Protein AF-A0A849I8M8-F1 (afdb_monomer)

Sequence (209 aa):
MMHALSAAGDTALLAPVSLALLIYLAALRRWEEARAFAVSLALGLAATLAAKLLFKACGGTISAFDISSPSGHASFSAVVYGSLAAMVAARRPAWLALTLACAAALLVAGIGVSRAALDVHSWPEVVLGWLIGAAAVTVFVALRRRSDRPALSPVPMAIGLAAAIFIVDGRHISAEHQIGRIARKLSASLDICTASHVSAALPRGDARR

Foldseek 3Di:
DLVVLLVLLDPLLLVLLLVLVLVVCVVVVVVLLSVLLVVLQCQLQVVQVVQQCCLVVVVDCVVVQRARGADPSLQSLLQRQLSLLCQQCAPPPPVSSVVSNVVSVVSSVSNLVSCCVVVVGGNVSSVVSNVSNVVSSVSSCVSCVVPPDDHDDCVVSVVSSVVSVVVCVVDPPPPVVVVVVVVVVVVVVPPDDDDDPPPPDDDDDPPDD

InterPro domains:
  IPR000326 Phosphatidic acid phosphatase type 2/haloperoxidase [PF01569] (67-146)
  IPR000326 Phosphatidic acid phosphatase type 2/haloperoxidase [SM00014] (8-141)
  IPR036938 Phosphatidic acid phosphatase type 2/haloperoxidase superfamily [SSF48317] (2-146)

Structure (mmCIF, N/CA/C/O backbone):
data_AF-A0A849I8M8-F1
#
_entry.id   AF-A0A849I8M8-F1
#
loop_
_atom_site.group_PDB
_atom_site.id
_atom_site.type_symbol
_atom_site.label_atom_id
_atom_site.label_alt_id
_atom_site.label_comp_id
_atom_site.label_asym_id
_atom_site.label_entity_id
_atom_site.label_seq_id
_atom_site.pdbx_PDB_ins_code
_atom_site.Cartn_x
_atom_site.Cartn_y
_atom_site.Cartn_z
_atom_site.occupancy
_atom_site.B_iso_or_equiv
_atom_site.auth_seq_id
_atom_site.auth_comp_id
_atom_site.auth_asym_id
_atom_site.auth_atom_id
_atom_site.pdbx_PDB_model_num
ATOM 1 N N . MET A 1 1 ? 4.448 19.711 -6.808 1.00 58.28 1 MET A N 1
ATOM 2 C CA . MET A 1 1 ? 3.350 18.713 -6.777 1.00 58.28 1 MET A CA 1
ATOM 3 C C . MET A 1 1 ? 3.843 17.301 -7.105 1.00 58.28 1 MET A C 1
ATOM 5 O O . MET A 1 1 ? 3.737 16.435 -6.251 1.00 58.28 1 MET A O 1
ATOM 9 N N . MET A 1 2 ? 4.442 17.068 -8.281 1.00 62.34 2 MET A N 1
ATOM 10 C CA . MET A 1 2 ? 4.904 15.732 -8.716 1.00 62.34 2 MET A CA 1
ATOM 11 C C . MET A 1 2 ? 5.952 15.087 -7.791 1.00 62.34 2 MET A C 1
ATOM 13 O O . MET A 1 2 ? 5.840 13.907 -7.479 1.00 62.34 2 MET A O 1
ATOM 17 N N . HIS A 1 3 ? 6.909 15.864 -7.267 1.00 64.12 3 HIS A N 1
ATOM 18 C CA . HIS A 1 3 ? 7.901 15.357 -6.307 1.00 64.12 3 HIS A CA 1
ATOM 19 C C . HIS A 1 3 ? 7.282 14.869 -4.990 1.00 64.12 3 HIS A C 1
ATOM 21 O O . HIS A 1 3 ? 7.716 13.855 -4.460 1.00 64.12 3 HIS A O 1
ATOM 27 N N . ALA A 1 4 ? 6.235 15.536 -4.494 1.00 64.69 4 ALA A 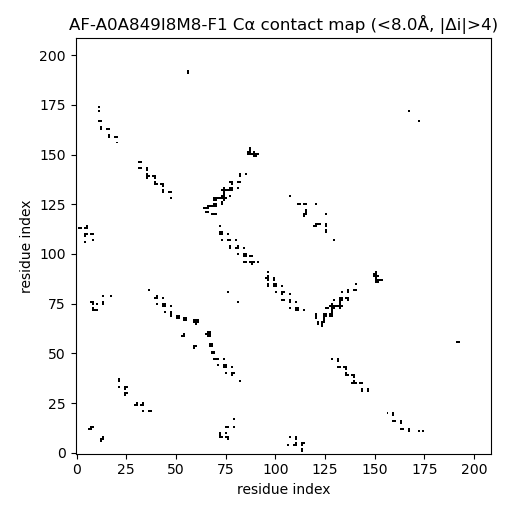N 1
ATOM 28 C CA . ALA A 1 4 ? 5.556 15.134 -3.261 1.00 64.69 4 ALA A CA 1
ATOM 29 C C . ALA A 1 4 ? 4.776 13.820 -3.441 1.00 64.69 4 ALA A C 1
ATOM 31 O O . ALA A 1 4 ? 4.804 12.959 -2.566 1.00 64.69 4 ALA A O 1
ATOM 32 N N . LEU A 1 5 ? 4.128 13.634 -4.598 1.00 65.25 5 LEU A N 1
ATOM 33 C CA . LEU A 1 5 ? 3.460 12.374 -4.937 1.00 65.25 5 LEU A CA 1
ATOM 34 C C . LEU A 1 5 ? 4.471 11.237 -5.117 1.00 65.25 5 LEU A C 1
ATOM 36 O O . LEU A 1 5 ? 4.268 10.154 -4.580 1.00 65.25 5 LEU A O 1
ATOM 40 N N . SER A 1 6 ? 5.594 11.482 -5.795 1.00 68.31 6 SER A N 1
ATOM 41 C CA . SER A 1 6 ? 6.637 10.460 -5.924 1.00 68.31 6 SER A CA 1
ATOM 42 C C . SER A 1 6 ? 7.254 10.105 -4.567 1.00 68.31 6 SER A C 1
ATOM 44 O O . SER A 1 6 ? 7.500 8.927 -4.322 1.00 68.31 6 SER A O 1
ATOM 46 N N . ALA A 1 7 ? 7.448 11.083 -3.673 1.00 68.81 7 ALA A N 1
ATOM 47 C CA . ALA A 1 7 ? 7.933 10.856 -2.310 1.00 68.81 7 ALA A CA 1
ATOM 48 C C . ALA A 1 7 ? 6.943 10.034 -1.467 1.00 68.81 7 ALA A C 1
ATOM 50 O O . ALA A 1 7 ? 7.354 9.146 -0.724 1.00 68.81 7 ALA A O 1
ATOM 51 N N . ALA A 1 8 ? 5.633 10.257 -1.629 1.00 67.44 8 ALA A N 1
ATOM 52 C CA . ALA A 1 8 ? 4.600 9.442 -0.983 1.00 67.44 8 ALA A CA 1
ATOM 53 C C . ALA A 1 8 ? 4.636 7.970 -1.441 1.00 67.44 8 ALA A C 1
ATOM 55 O O . ALA A 1 8 ? 4.302 7.064 -0.681 1.00 67.44 8 ALA A O 1
ATOM 56 N N . GLY A 1 9 ? 5.061 7.720 -2.679 1.00 67.88 9 GLY A N 1
ATOM 57 C CA . GLY A 1 9 ? 5.278 6.375 -3.206 1.00 67.88 9 GLY A CA 1
ATOM 58 C C . GLY A 1 9 ? 6.649 5.776 -2.906 1.00 67.88 9 GLY A C 1
ATOM 59 O O . GLY A 1 9 ? 6.871 4.619 -3.267 1.00 67.88 9 GLY A O 1
ATOM 60 N N . ASP A 1 10 ? 7.574 6.542 -2.321 1.00 78.12 10 ASP A N 1
ATOM 61 C CA . ASP A 1 10 ? 8.964 6.131 -2.148 1.00 78.12 10 ASP A CA 1
ATOM 62 C C . ASP A 1 10 ? 9.061 4.970 -1.158 1.00 78.12 10 ASP A C 1
ATOM 64 O O . ASP A 1 10 ? 8.496 4.983 -0.062 1.00 78.12 10 ASP A O 1
ATOM 68 N N . THR A 1 11 ? 9.830 3.956 -1.537 1.00 73.00 11 THR A N 1
ATOM 69 C CA . THR A 1 11 ? 10.122 2.812 -0.672 1.00 73.00 11 THR A CA 1
ATOM 70 C C . THR A 1 11 ? 10.831 3.257 0.612 1.00 73.00 11 THR A C 1
ATOM 72 O O . THR A 1 11 ? 10.578 2.674 1.667 1.00 73.00 11 THR A O 1
ATOM 75 N N . ALA A 1 12 ? 11.655 4.311 0.556 1.00 70.44 12 ALA A N 1
ATOM 76 C CA . ALA A 1 12 ? 12.330 4.900 1.711 1.00 70.44 12 ALA A CA 1
ATOM 77 C C . ALA A 1 12 ? 11.352 5.468 2.753 1.00 70.44 12 ALA A C 1
ATOM 79 O O . ALA A 1 12 ? 11.666 5.453 3.940 1.00 70.44 12 ALA A O 1
ATOM 80 N N . LEU A 1 13 ? 10.160 5.905 2.332 1.00 74.38 13 LEU A N 1
ATOM 81 C CA . LEU A 1 13 ? 9.093 6.355 3.225 1.00 74.38 13 LEU A CA 1
ATOM 82 C C . LEU A 1 13 ? 8.140 5.209 3.594 1.00 74.38 13 LEU A C 1
ATOM 84 O O . LEU A 1 13 ? 7.809 5.012 4.763 1.00 74.38 13 LEU A O 1
ATOM 88 N N . LEU A 1 14 ? 7.710 4.413 2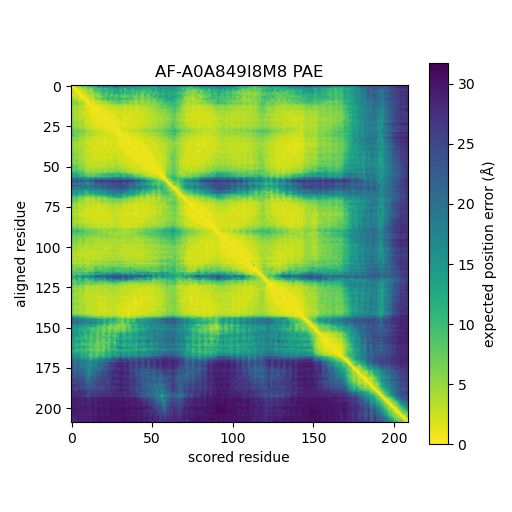.615 1.00 79.88 14 LEU A N 1
ATOM 89 C CA . LEU A 1 14 ? 6.721 3.355 2.824 1.00 79.88 14 LEU A CA 1
ATOM 90 C C . LEU A 1 14 ? 7.244 2.203 3.692 1.00 79.88 14 LEU A C 1
ATOM 92 O O . LEU A 1 14 ? 6.465 1.614 4.443 1.00 79.88 14 LEU A O 1
ATOM 96 N N . ALA A 1 15 ? 8.542 1.885 3.644 1.00 79.88 15 ALA A N 1
ATOM 97 C CA . ALA A 1 15 ? 9.146 0.852 4.488 1.00 79.88 15 ALA A CA 1
ATOM 98 C C . ALA A 1 15 ? 9.093 1.191 5.990 1.00 79.88 15 ALA A C 1
ATOM 100 O O . ALA A 1 15 ? 8.523 0.392 6.744 1.00 79.88 15 ALA A O 1
ATOM 101 N N . PRO A 1 16 ? 9.601 2.349 6.462 1.00 75.62 16 PRO A N 1
ATOM 102 C CA . PRO A 1 16 ? 9.484 2.716 7.869 1.00 75.62 16 PRO A CA 1
ATOM 103 C C . PRO A 1 16 ? 8.029 2.932 8.294 1.00 75.62 16 PRO A C 1
ATOM 105 O O . PRO A 1 16 ? 7.675 2.531 9.400 1.00 75.62 16 PRO A O 1
ATOM 108 N N . VAL A 1 17 ? 7.159 3.464 7.426 1.00 80.88 17 VAL A N 1
ATOM 109 C CA . VAL A 1 17 ? 5.714 3.569 7.712 1.00 80.88 17 VAL A CA 1
ATOM 110 C C . VAL A 1 17 ? 5.091 2.188 7.932 1.00 80.88 17 VAL A C 1
ATOM 112 O O . VAL A 1 17 ? 4.353 1.988 8.897 1.00 80.88 17 VAL A O 1
ATOM 115 N N . SER A 1 18 ? 5.415 1.211 7.083 1.00 86.25 18 SER A N 1
ATOM 116 C CA . SER A 1 18 ? 4.916 -0.163 7.215 1.00 86.25 18 SER A CA 1
ATOM 117 C C . SER A 1 18 ? 5.407 -0.824 8.503 1.00 86.25 18 SER A C 1
ATOM 119 O O . SER A 1 18 ? 4.631 -1.485 9.194 1.00 86.25 18 SER A O 1
ATOM 121 N N . LEU A 1 19 ? 6.678 -0.618 8.861 1.00 86.06 19 LEU A N 1
ATOM 122 C CA . LEU A 1 19 ? 7.247 -1.127 10.107 1.00 86.06 19 LEU A CA 1
ATOM 123 C C . LEU A 1 19 ? 6.600 -0.472 11.334 1.00 86.06 19 LEU A C 1
ATOM 125 O O . LEU A 1 19 ? 6.207 -1.170 12.266 1.00 86.06 19 LEU A O 1
ATOM 129 N N . ALA A 1 20 ? 6.440 0.851 11.320 1.00 83.25 20 ALA A N 1
ATOM 130 C CA . ALA A 1 20 ? 5.774 1.589 12.386 1.00 83.25 20 ALA A CA 1
ATOM 131 C C . ALA A 1 20 ? 4.327 1.114 12.571 1.00 83.25 20 ALA A C 1
ATOM 133 O O . ALA A 1 20 ? 3.891 0.909 13.702 1.00 83.25 20 ALA A O 1
ATOM 134 N N . LEU A 1 21 ? 3.604 0.859 11.476 1.00 85.75 21 LEU A N 1
ATOM 135 C CA . LEU A 1 21 ? 2.256 0.299 11.527 1.00 85.75 21 LEU A CA 1
ATOM 136 C C . LEU A 1 21 ? 2.239 -1.102 12.153 1.00 85.75 21 LEU A C 1
ATOM 138 O O . LEU A 1 21 ? 1.386 -1.378 12.994 1.00 85.75 21 LEU A O 1
ATOM 142 N N . LEU A 1 22 ? 3.180 -1.980 11.794 1.00 89.31 22 LEU A N 1
ATOM 143 C CA . LEU A 1 22 ? 3.300 -3.310 12.403 1.00 89.31 22 LEU A CA 1
ATOM 144 C C . LEU A 1 22 ? 3.570 -3.228 13.909 1.00 89.31 22 LEU A C 1
ATOM 146 O O . LEU A 1 22 ? 2.904 -3.916 14.685 1.00 89.31 22 LEU A O 1
ATOM 150 N N . ILE A 1 23 ? 4.498 -2.363 14.326 1.00 86.56 23 ILE A N 1
ATOM 151 C CA . ILE A 1 23 ? 4.808 -2.119 15.742 1.00 86.56 23 ILE A CA 1
ATOM 152 C C . ILE A 1 23 ? 3.573 -1.576 16.464 1.00 86.56 23 ILE A C 1
ATOM 154 O O . ILE A 1 23 ? 3.232 -2.053 17.544 1.00 86.56 23 ILE A O 1
ATOM 158 N N . TYR A 1 24 ? 2.862 -0.629 15.856 1.00 85.06 24 TYR A N 1
ATOM 159 C CA . TYR A 1 24 ? 1.648 -0.047 16.416 1.00 85.06 24 TYR A CA 1
ATOM 160 C C . TYR A 1 24 ? 0.537 -1.093 16.600 1.00 85.06 24 TYR A C 1
ATOM 162 O O . TYR A 1 24 ? -0.058 -1.194 17.674 1.00 85.06 24 TYR A O 1
ATOM 170 N N . LEU A 1 25 ? 0.294 -1.935 15.594 1.00 88.00 25 LEU A N 1
ATOM 171 C CA . LEU A 1 25 ? -0.668 -3.038 15.681 1.00 88.00 25 LEU A CA 1
ATOM 172 C C . LEU A 1 25 ? -0.273 -4.059 16.756 1.00 88.00 25 LEU A C 1
ATOM 174 O O . LEU A 1 25 ? -1.138 -4.535 17.495 1.00 88.00 25 LEU A O 1
ATOM 178 N N . ALA A 1 26 ? 1.019 -4.377 16.868 1.00 88.00 26 ALA A N 1
ATOM 179 C CA . ALA A 1 26 ? 1.549 -5.260 17.902 1.00 88.00 26 ALA A CA 1
ATOM 180 C C . ALA A 1 26 ? 1.386 -4.658 19.309 1.00 88.00 26 ALA A C 1
ATOM 182 O O . ALA A 1 26 ? 0.934 -5.356 20.218 1.00 88.00 26 ALA A O 1
ATOM 183 N N . ALA A 1 27 ? 1.652 -3.358 19.478 1.00 87.25 27 ALA A N 1
ATOM 184 C CA . ALA A 1 27 ? 1.463 -2.629 20.734 1.00 87.25 27 ALA A CA 1
ATOM 185 C C . ALA A 1 27 ? -0.012 -2.608 21.171 1.00 87.25 27 ALA A C 1
ATOM 187 O O . ALA A 1 27 ? -0.320 -2.807 22.344 1.00 87.25 27 ALA A O 1
ATOM 188 N N . LEU A 1 28 ? -0.942 -2.483 20.219 1.00 86.56 28 LEU A N 1
ATOM 189 C CA . LEU A 1 28 ? -2.383 -2.638 20.458 1.00 86.56 28 LEU A CA 1
ATOM 190 C C . LEU A 1 28 ? -2.841 -4.102 20.607 1.00 86.56 28 LEU A C 1
ATOM 192 O O . LEU A 1 28 ? -4.042 -4.378 20.708 1.00 86.56 28 LEU A O 1
ATOM 196 N N . ARG A 1 29 ? -1.912 -5.066 20.572 1.00 89.31 29 ARG A N 1
ATOM 197 C CA . ARG A 1 29 ? -2.173 -6.515 20.607 1.00 89.31 29 ARG A CA 1
ATOM 198 C C . ARG A 1 29 ? -3.172 -6.964 19.530 1.00 89.31 29 ARG A C 1
ATOM 200 O O . ARG A 1 29 ? -3.935 -7.914 19.734 1.00 89.31 29 ARG A O 1
ATOM 207 N N . ARG A 1 30 ? -3.208 -6.281 18.378 1.00 89.38 30 ARG A N 1
ATOM 208 C CA . ARG A 1 30 ? -4.027 -6.602 17.191 1.00 89.38 30 ARG A CA 1
ATOM 209 C C . ARG A 1 30 ? -3.275 -7.572 16.275 1.00 89.38 30 ARG A C 1
ATOM 211 O O . ARG A 1 30 ? -3.040 -7.293 15.104 1.00 89.38 30 ARG A O 1
ATOM 218 N N . TRP A 1 31 ? -2.877 -8.721 16.822 1.00 89.19 31 TRP A N 1
ATOM 219 C CA . TRP A 1 31 ? -1.997 -9.680 16.142 1.00 89.19 31 TRP A CA 1
ATOM 220 C C . TRP A 1 31 ? -2.555 -10.222 14.828 1.00 89.19 31 TRP A C 1
ATOM 222 O O . TRP A 1 31 ? -1.788 -10.463 13.904 1.00 89.19 31 TRP A O 1
ATOM 232 N N . GLU A 1 32 ? -3.871 -10.395 14.720 1.00 89.94 32 GLU A N 1
ATOM 233 C CA . GLU A 1 32 ? -4.503 -10.857 13.479 1.00 89.94 32 GLU A CA 1
ATOM 234 C C . GLU A 1 32 ? -4.341 -9.842 12.346 1.00 89.94 32 GLU A C 1
ATOM 236 O O . GLU A 1 32 ? -3.971 -10.211 11.237 1.00 89.94 32 GLU A O 1
ATOM 241 N N . GLU A 1 33 ? -4.523 -8.555 12.636 1.00 90.00 33 GLU A N 1
ATOM 242 C CA . GLU A 1 33 ? -4.304 -7.481 11.667 1.00 90.00 33 GLU A CA 1
ATOM 243 C C . GLU A 1 33 ? -2.835 -7.266 11.349 1.00 90.00 33 GLU A C 1
ATOM 245 O O . GLU A 1 33 ? -2.503 -7.063 10.184 1.00 90.00 33 GLU A O 1
ATOM 250 N N . ALA A 1 34 ? -1.959 -7.360 12.352 1.00 91.69 34 ALA A N 1
ATOM 251 C CA . ALA A 1 34 ? -0.518 -7.312 12.137 1.00 91.69 34 ALA A CA 1
ATOM 252 C C . ALA A 1 34 ? -0.068 -8.448 11.206 1.00 91.69 34 ALA A C 1
ATOM 254 O O . ALA A 1 34 ? 0.661 -8.205 10.249 1.00 91.69 34 ALA A O 1
ATOM 255 N N . ARG A 1 35 ? -0.547 -9.679 11.438 1.00 93.25 35 ARG A N 1
ATOM 256 C CA . ARG A 1 35 ? -0.249 -10.847 10.595 1.00 93.25 35 ARG A CA 1
ATOM 257 C C . ARG A 1 35 ? -0.846 -10.705 9.202 1.00 93.25 35 ARG A C 1
ATOM 259 O O . ARG A 1 35 ? -0.134 -10.929 8.232 1.00 93.25 35 ARG A O 1
ATOM 266 N N . ALA A 1 36 ? -2.115 -10.311 9.088 1.00 93.44 36 ALA A N 1
ATOM 267 C CA . ALA A 1 36 ? -2.762 -10.095 7.796 1.00 93.44 36 ALA A CA 1
ATOM 268 C C . ALA A 1 36 ? -2.009 -9.043 6.973 1.00 93.44 36 ALA A C 1
ATOM 270 O O . ALA A 1 36 ? -1.727 -9.271 5.797 1.00 93.44 36 ALA A O 1
ATOM 271 N N . PHE A 1 37 ? -1.635 -7.923 7.600 1.00 93.94 37 PHE A N 1
ATOM 272 C CA . PHE A 1 37 ? -0.863 -6.869 6.953 1.00 93.94 37 PHE A CA 1
ATOM 273 C C . PHE A 1 37 ? 0.531 -7.367 6.556 1.00 93.94 37 PHE A C 1
ATOM 275 O O . PHE A 1 37 ? 0.894 -7.254 5.389 1.00 93.94 37 PHE A O 1
ATOM 282 N N . ALA A 1 38 ? 1.270 -8.009 7.466 1.00 94.12 38 ALA A N 1
ATOM 283 C CA . ALA A 1 38 ? 2.596 -8.560 7.183 1.00 94.12 38 ALA A CA 1
ATOM 284 C C . ALA A 1 38 ? 2.582 -9.570 6.024 1.00 94.12 38 ALA A C 1
ATOM 286 O O . ALA A 1 38 ? 3.416 -9.480 5.129 1.00 94.12 38 ALA A O 1
ATOM 287 N N . VAL A 1 39 ? 1.617 -10.496 6.007 1.00 95.12 39 VAL A N 1
ATOM 288 C CA . VAL A 1 39 ? 1.466 -11.489 4.933 1.00 95.12 39 VAL A CA 1
ATOM 289 C C . VAL A 1 39 ? 1.127 -10.806 3.612 1.00 95.12 39 VAL A C 1
ATOM 291 O O . VAL A 1 39 ? 1.770 -11.091 2.606 1.00 95.12 39 VAL A O 1
ATOM 294 N N . SER A 1 40 ? 0.169 -9.875 3.601 1.00 94.00 40 SER A N 1
ATOM 295 C CA . SER A 1 40 ? -0.184 -9.138 2.381 1.00 94.00 40 SER A CA 1
ATOM 296 C C . SER A 1 40 ? 0.992 -8.339 1.820 1.00 94.00 40 SER A C 1
ATOM 298 O O . SER A 1 40 ? 1.229 -8.348 0.613 1.00 94.00 40 SER A O 1
ATOM 300 N N . LEU A 1 41 ? 1.770 -7.709 2.702 1.00 92.38 41 LEU A N 1
ATOM 301 C CA . LEU A 1 41 ? 2.935 -6.927 2.335 1.00 92.38 41 LEU A CA 1
ATOM 302 C C . LEU A 1 41 ? 4.048 -7.816 1.788 1.00 92.38 41 LEU A C 1
ATOM 304 O O . LEU A 1 41 ? 4.584 -7.533 0.719 1.00 92.38 41 LEU A O 1
ATOM 308 N N . ALA A 1 42 ? 4.351 -8.919 2.473 1.00 93.12 42 ALA A N 1
ATOM 309 C CA . ALA A 1 42 ? 5.340 -9.888 2.024 1.00 93.12 42 ALA A CA 1
ATOM 310 C C . ALA A 1 42 ? 4.969 -10.477 0.656 1.00 93.12 42 ALA A C 1
ATOM 312 O O . ALA A 1 42 ? 5.818 -10.523 -0.228 1.00 93.12 42 ALA A O 1
ATOM 313 N N . LEU A 1 43 ? 3.705 -10.861 0.451 1.00 92.19 43 LEU A N 1
ATOM 314 C CA . LEU A 1 43 ? 3.230 -11.392 -0.828 1.00 92.19 43 LEU A CA 1
ATOM 315 C C . LEU A 1 43 ? 3.289 -10.348 -1.946 1.00 92.19 43 LEU A C 1
ATOM 317 O O . LEU A 1 43 ? 3.756 -10.667 -3.034 1.00 92.19 43 LEU A O 1
ATOM 321 N N . GLY A 1 44 ? 2.876 -9.104 -1.689 1.00 90.31 44 GLY A N 1
ATOM 322 C CA . GLY A 1 44 ? 2.959 -8.023 -2.675 1.00 90.31 44 GLY A CA 1
ATOM 323 C C . GLY A 1 44 ? 4.403 -7.709 -3.081 1.00 90.31 44 GLY A C 1
ATOM 324 O O . GLY A 1 44 ? 4.707 -7.602 -4.272 1.00 90.31 44 GLY A O 1
ATOM 325 N N . LEU A 1 45 ? 5.315 -7.624 -2.108 1.00 88.06 45 LEU A N 1
ATOM 326 C CA . LEU A 1 45 ? 6.741 -7.396 -2.358 1.00 88.06 45 LEU A CA 1
ATOM 327 C C . LEU A 1 45 ? 7.390 -8.582 -3.079 1.00 88.06 45 LEU A C 1
ATOM 329 O O . LEU A 1 45 ? 8.128 -8.376 -4.041 1.00 88.06 45 LEU A O 1
ATOM 333 N N . ALA A 1 46 ? 7.091 -9.814 -2.660 1.00 88.25 46 ALA A N 1
ATOM 334 C CA . ALA A 1 46 ? 7.607 -11.026 -3.286 1.00 88.25 46 ALA A CA 1
ATOM 335 C C . ALA A 1 46 ? 7.095 -11.183 -4.721 1.00 88.25 46 ALA A C 1
ATOM 337 O O . ALA A 1 46 ? 7.893 -11.456 -5.609 1.00 88.25 46 ALA A O 1
ATOM 338 N N . ALA A 1 47 ? 5.804 -10.950 -4.974 1.00 87.50 47 ALA A N 1
ATOM 339 C CA . ALA A 1 47 ? 5.228 -10.989 -6.317 1.00 87.50 47 ALA A CA 1
ATOM 340 C C . ALA A 1 47 ? 5.845 -9.920 -7.226 1.00 87.50 47 ALA A C 1
ATOM 342 O O . ALA A 1 47 ? 6.210 -10.210 -8.363 1.00 87.50 47 ALA A O 1
ATOM 343 N N . THR A 1 48 ? 6.036 -8.704 -6.705 1.00 86.19 48 THR A N 1
ATOM 344 C CA . THR A 1 48 ? 6.726 -7.632 -7.433 1.00 86.19 48 THR A CA 1
ATOM 345 C C . THR A 1 48 ? 8.154 -8.044 -7.768 1.00 86.19 48 THR A C 1
ATOM 347 O O . THR A 1 48 ? 8.562 -7.940 -8.920 1.00 86.19 48 THR A O 1
ATOM 350 N N . LEU A 1 49 ? 8.914 -8.548 -6.794 1.00 83.44 49 LEU A N 1
ATOM 351 C CA . LEU A 1 49 ? 10.292 -8.989 -7.002 1.00 83.44 49 LEU A CA 1
ATOM 352 C C . LEU A 1 49 ? 10.374 -10.154 -7.995 1.00 83.44 49 LEU A C 1
ATOM 354 O O . LEU A 1 49 ? 11.192 -10.106 -8.907 1.00 83.44 49 LEU A O 1
ATOM 358 N N . ALA A 1 50 ? 9.520 -11.164 -7.847 1.00 82.50 50 ALA A N 1
ATOM 359 C CA . ALA A 1 50 ? 9.458 -12.317 -8.737 1.00 82.50 50 ALA A CA 1
ATOM 360 C C . ALA A 1 50 ? 9.157 -11.887 -10.174 1.00 82.50 50 ALA A C 1
ATOM 362 O O . ALA A 1 50 ? 9.856 -12.310 -11.090 1.00 82.50 50 ALA A O 1
ATOM 363 N N . ALA A 1 51 ? 8.195 -10.981 -10.367 1.00 80.94 51 ALA A N 1
ATOM 364 C CA . ALA A 1 51 ? 7.926 -10.404 -11.673 1.00 80.94 51 ALA A CA 1
ATOM 365 C C . ALA A 1 51 ? 9.166 -9.668 -12.207 1.00 80.94 51 ALA A C 1
ATOM 367 O O . ALA A 1 51 ? 9.632 -9.982 -13.296 1.00 80.94 51 ALA A O 1
ATOM 368 N N . LYS A 1 52 ? 9.797 -8.777 -11.430 1.00 79.94 52 LYS A N 1
ATOM 369 C CA . LYS A 1 52 ? 11.032 -8.094 -11.866 1.00 79.94 52 LYS A CA 1
ATOM 370 C C . LYS A 1 52 ? 12.138 -9.062 -12.295 1.00 79.94 52 LYS A C 1
ATOM 372 O O . LYS A 1 52 ? 12.809 -8.809 -13.293 1.00 79.94 52 LYS A O 1
ATOM 377 N N . LEU A 1 53 ? 12.341 -10.141 -11.539 1.00 76.12 53 LEU A N 1
ATOM 378 C CA . LEU A 1 53 ? 13.343 -11.161 -11.841 1.00 76.12 53 LEU A CA 1
ATOM 379 C C . LEU A 1 53 ? 12.989 -11.935 -13.109 1.00 76.12 53 LEU A C 1
ATOM 381 O O . LEU A 1 53 ? 13.865 -12.128 -13.942 1.00 76.12 53 LEU A O 1
ATOM 385 N N . LEU A 1 54 ? 11.722 -12.312 -13.287 1.00 76.69 54 LEU A N 1
ATOM 386 C CA . LEU A 1 54 ? 11.247 -13.023 -14.472 1.00 76.69 54 LEU A CA 1
ATOM 387 C C . LEU A 1 54 ? 11.427 -12.183 -15.744 1.00 76.69 54 LEU A C 1
ATOM 389 O O . LEU A 1 54 ? 12.011 -12.655 -16.715 1.00 76.69 54 LEU A O 1
ATOM 393 N N . PHE A 1 55 ? 11.005 -10.917 -15.712 1.00 73.25 55 PHE A N 1
ATOM 394 C CA . PHE A 1 55 ? 11.170 -9.991 -16.834 1.00 73.25 55 PHE A CA 1
ATOM 395 C C . PHE A 1 55 ? 12.655 -9.778 -17.187 1.00 73.25 55 PHE A C 1
ATOM 397 O O . PHE A 1 55 ? 13.023 -9.803 -18.362 1.00 73.25 55 PHE A O 1
ATOM 404 N N . LYS A 1 56 ? 13.531 -9.647 -16.178 1.00 69.88 56 LYS A N 1
ATOM 405 C CA . LYS A 1 56 ? 14.977 -9.467 -16.383 1.00 69.88 56 LYS A CA 1
ATOM 406 C C . LYS A 1 56 ? 15.690 -10.738 -16.861 1.00 69.88 56 LYS A C 1
ATOM 408 O O . LYS A 1 56 ? 16.587 -10.640 -17.690 1.00 69.88 56 LYS A O 1
ATOM 413 N N . ALA A 1 57 ? 15.322 -11.906 -16.336 1.00 65.69 57 ALA A N 1
ATOM 414 C CA . ALA A 1 57 ? 15.955 -13.184 -16.664 1.00 65.69 57 ALA A CA 1
ATOM 415 C C . ALA A 1 57 ? 15.545 -13.703 -18.049 1.00 65.69 57 ALA A C 1
ATOM 417 O O . ALA A 1 57 ? 16.361 -14.290 -18.751 1.00 65.69 57 ALA A O 1
ATOM 418 N N . CYS A 1 58 ? 14.302 -13.463 -18.469 1.00 62.31 58 CYS A N 1
ATOM 419 C CA . CYS A 1 58 ? 13.783 -13.960 -19.744 1.00 62.31 58 CYS A CA 1
ATOM 420 C C . CYS A 1 58 ? 13.980 -12.988 -20.920 1.00 62.31 58 CYS A C 1
ATOM 422 O O . CYS A 1 58 ? 13.413 -13.221 -21.983 1.00 62.31 58 CYS A O 1
ATOM 424 N N . GLY A 1 59 ? 14.729 -11.888 -20.739 1.00 58.28 59 GLY A N 1
ATOM 425 C CA . GLY A 1 59 ? 14.880 -10.840 -21.762 1.00 58.28 59 GLY A CA 1
ATOM 426 C C . GLY A 1 59 ? 13.541 -10.233 -22.196 1.00 58.28 59 GLY A C 1
ATOM 427 O O . GLY A 1 59 ? 13.414 -9.737 -23.311 1.00 58.28 59 GLY A O 1
ATOM 428 N N . GLY A 1 60 ? 12.527 -10.342 -21.333 1.00 52.56 60 GLY A N 1
ATOM 429 C CA . GLY A 1 60 ? 11.125 -10.194 -21.680 1.00 52.56 60 GLY A CA 1
ATOM 430 C C . GLY A 1 60 ? 10.698 -8.742 -21.720 1.00 52.56 60 GLY A C 1
ATOM 431 O O . GLY A 1 60 ? 9.831 -8.357 -20.950 1.00 52.56 60 GLY A O 1
ATOM 432 N N . THR A 1 61 ? 11.255 -7.931 -22.615 1.00 54.56 61 THR A N 1
ATOM 433 C CA . THR A 1 61 ? 10.496 -6.768 -23.063 1.00 54.56 61 THR A CA 1
ATOM 434 C C . THR A 1 61 ? 9.313 -7.298 -23.857 1.00 54.56 61 THR A C 1
ATOM 436 O O . THR A 1 61 ? 9.467 -7.866 -24.937 1.00 54.56 61 THR A O 1
ATOM 439 N N . ILE A 1 62 ? 8.099 -7.157 -23.319 1.00 56.38 62 ILE A N 1
ATOM 440 C CA . ILE A 1 62 ? 6.907 -7.367 -24.142 1.00 56.38 62 ILE A CA 1
ATOM 441 C C . ILE A 1 62 ? 6.868 -6.172 -25.092 1.00 56.38 62 ILE A C 1
ATOM 443 O O . ILE A 1 62 ? 6.308 -5.131 -24.755 1.00 56.38 62 ILE A O 1
ATOM 447 N N . SER A 1 63 ? 7.512 -6.298 -26.256 1.00 53.31 63 SER A N 1
ATOM 448 C CA . SER A 1 63 ? 7.704 -5.192 -27.206 1.00 53.31 63 SER A CA 1
ATOM 449 C C . SER A 1 63 ? 6.383 -4.580 -27.679 1.00 53.31 63 SER A C 1
ATOM 451 O O . SER A 1 63 ? 6.360 -3.429 -28.089 1.00 53.31 63 SER A O 1
ATOM 453 N N . ALA A 1 64 ? 5.272 -5.318 -27.571 1.00 55.91 64 ALA A N 1
ATOM 454 C CA . ALA A 1 64 ? 3.934 -4.814 -27.871 1.00 55.91 64 ALA A CA 1
ATOM 455 C C . ALA A 1 64 ? 3.424 -3.748 -26.875 1.00 55.91 64 ALA A C 1
ATOM 457 O O . ALA A 1 64 ? 2.539 -2.976 -27.230 1.00 55.91 64 ALA A O 1
ATOM 458 N N . PHE A 1 65 ? 3.956 -3.701 -25.645 1.00 53.16 65 PHE A N 1
ATOM 459 C CA . PHE A 1 65 ? 3.488 -2.806 -24.573 1.00 53.16 65 PHE A CA 1
ATOM 460 C C . PHE A 1 65 ? 4.611 -2.058 -23.835 1.00 53.16 65 PHE A C 1
ATOM 462 O O . PHE A 1 65 ? 4.327 -1.360 -22.865 1.00 53.16 65 PHE A O 1
ATOM 469 N N . ASP A 1 66 ? 5.868 -2.211 -24.260 1.00 60.69 66 ASP A N 1
ATOM 470 C CA . ASP A 1 66 ? 7.043 -1.583 -23.638 1.00 60.69 66 ASP A CA 1
ATOM 471 C C . ASP A 1 66 ? 7.154 -1.862 -22.122 1.00 60.69 66 ASP A C 1
ATOM 473 O O . ASP A 1 66 ? 7.401 -0.983 -21.297 1.00 60.69 66 ASP A O 1
ATOM 477 N N . ILE A 1 67 ? 6.889 -3.115 -21.730 1.00 60.31 67 ILE A N 1
ATOM 478 C CA . ILE A 1 67 ? 6.974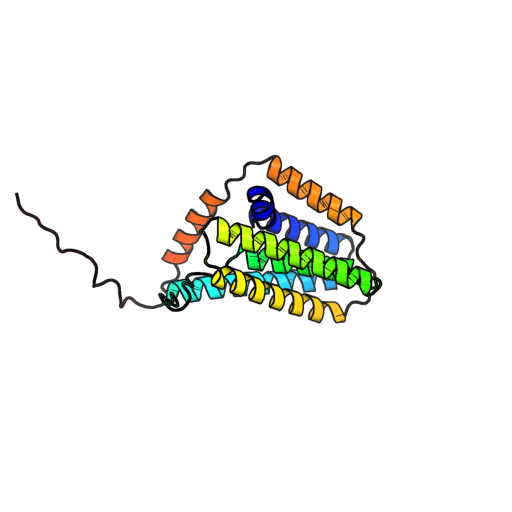 -3.574 -20.335 1.00 60.31 67 ILE A CA 1
ATOM 479 C C . ILE A 1 67 ? 8.330 -4.227 -20.122 1.00 60.31 67 ILE A C 1
ATOM 481 O O . ILE A 1 67 ? 8.576 -5.310 -20.651 1.00 60.31 67 ILE A O 1
ATOM 485 N N . SER A 1 68 ? 9.164 -3.604 -19.298 1.00 65.75 68 SER A N 1
ATOM 486 C CA . SER A 1 68 ? 10.465 -4.118 -18.868 1.00 65.75 68 SER A CA 1
ATOM 487 C C . SER A 1 68 ? 10.448 -4.592 -17.412 1.00 65.75 68 SER A C 1
ATOM 489 O O . SER A 1 68 ? 11.168 -5.519 -17.048 1.00 65.75 68 SER A O 1
ATOM 491 N N . SER A 1 69 ? 9.676 -3.946 -16.533 1.00 72.38 69 SER A N 1
ATOM 492 C CA . SER A 1 69 ? 9.655 -4.249 -15.100 1.00 72.38 69 SER A CA 1
ATOM 493 C C . SER A 1 69 ? 8.468 -3.590 -14.381 1.00 72.38 69 SER A C 1
ATOM 495 O O . SER A 1 69 ? 8.305 -2.378 -14.488 1.00 72.38 69 SER A O 1
ATOM 497 N N . PRO A 1 70 ? 7.665 -4.305 -13.566 1.00 76.56 70 PRO A N 1
ATOM 498 C CA . PRO A 1 70 ? 6.569 -3.670 -12.832 1.00 76.56 70 PRO A CA 1
ATOM 499 C C . PRO A 1 70 ? 7.056 -2.597 -11.847 1.00 76.56 70 PRO A C 1
ATOM 501 O O . PRO A 1 70 ? 8.064 -2.766 -11.145 1.00 76.56 70 PRO A O 1
ATOM 504 N N . SER A 1 71 ? 6.282 -1.515 -11.722 1.00 79.88 71 SER A N 1
ATOM 505 C CA . SER A 1 71 ? 6.591 -0.425 -10.794 1.00 79.88 71 SER A CA 1
ATOM 506 C C . SER A 1 71 ? 6.460 -0.875 -9.333 1.00 79.88 71 SER A C 1
ATOM 508 O O . SER A 1 71 ? 5.377 -1.176 -8.819 1.00 79.88 71 SER A O 1
ATOM 510 N N . GLY A 1 72 ? 7.597 -0.879 -8.631 1.00 77.75 72 GLY A N 1
ATOM 511 C CA . GLY A 1 72 ? 7.664 -1.192 -7.198 1.00 77.75 72 GLY A CA 1
ATOM 512 C C . GLY A 1 72 ? 6.991 -0.134 -6.322 1.00 77.75 72 GLY A C 1
ATOM 513 O O . GLY A 1 72 ? 6.411 -0.460 -5.296 1.00 77.75 72 GLY A O 1
ATOM 514 N N . HIS A 1 73 ? 7.011 1.127 -6.759 1.00 81.94 73 HIS A N 1
ATOM 515 C CA . HIS A 1 73 ? 6.362 2.228 -6.044 1.00 81.94 73 HIS A CA 1
ATOM 516 C C . HIS A 1 73 ? 4.837 2.110 -6.149 1.00 81.94 73 HIS A C 1
ATOM 518 O O . HIS A 1 73 ? 4.130 2.259 -5.155 1.00 81.94 73 HIS A O 1
ATOM 524 N N . ALA A 1 74 ? 4.324 1.774 -7.339 1.00 84.06 74 ALA A N 1
ATOM 525 C CA . ALA A 1 74 ? 2.893 1.588 -7.572 1.00 84.06 74 ALA A CA 1
ATOM 526 C C . ALA A 1 74 ? 2.330 0.399 -6.776 1.00 84.06 74 ALA A C 1
ATOM 528 O O . ALA A 1 74 ? 1.313 0.537 -6.101 1.00 84.06 74 ALA A O 1
ATOM 529 N N . SER A 1 75 ? 3.018 -0.747 -6.793 1.00 87.00 75 SER A N 1
ATOM 530 C CA . SER A 1 75 ? 2.623 -1.925 -6.006 1.00 87.00 75 SER A CA 1
ATOM 531 C C . SER A 1 75 ? 2.722 -1.689 -4.500 1.00 87.00 75 SER A C 1
ATOM 533 O O . SER A 1 75 ? 1.751 -1.935 -3.786 1.00 87.00 75 SER A O 1
ATOM 535 N N . PHE A 1 76 ? 3.848 -1.176 -3.997 1.00 87.75 76 PHE A N 1
ATOM 536 C CA . PHE A 1 76 ? 4.042 -0.992 -2.558 1.00 87.75 76 PHE A CA 1
ATOM 537 C C . PHE A 1 76 ? 3.064 0.043 -1.980 1.00 87.75 76 PHE A C 1
ATOM 539 O O . PHE A 1 76 ? 2.408 -0.227 -0.971 1.00 87.75 76 PHE A O 1
ATOM 546 N N . SER A 1 77 ? 2.885 1.183 -2.656 1.00 86.75 77 SER A N 1
ATOM 547 C CA . SER A 1 77 ? 1.907 2.201 -2.244 1.00 86.75 77 SER A CA 1
ATOM 548 C C . SER A 1 77 ? 0.476 1.659 -2.244 1.00 86.75 77 SER A C 1
ATOM 550 O O . SER A 1 77 ? -0.261 1.894 -1.286 1.00 86.75 77 SER A O 1
ATOM 552 N N . ALA A 1 78 ? 0.096 0.873 -3.256 1.00 90.19 78 ALA A N 1
ATOM 553 C CA . ALA A 1 78 ? -1.214 0.235 -3.325 1.00 90.19 78 ALA A CA 1
ATOM 554 C C . ALA A 1 78 ? -1.472 -0.698 -2.131 1.00 90.19 78 ALA A C 1
ATOM 556 O O . ALA A 1 78 ? -2.531 -0.601 -1.505 1.00 90.19 78 ALA A O 1
ATOM 557 N N . VAL A 1 79 ? -0.504 -1.550 -1.762 1.00 92.38 79 VAL A N 1
ATOM 558 C CA . VAL A 1 79 ? -0.649 -2.444 -0.598 1.00 92.38 79 VAL A CA 1
ATOM 559 C C . VAL A 1 79 ? -0.783 -1.659 0.698 1.00 92.38 79 VAL A C 1
ATOM 561 O O . VAL A 1 79 ? -1.688 -1.938 1.486 1.00 92.38 79 VAL A O 1
ATOM 564 N N . VAL A 1 80 ? 0.092 -0.678 0.928 1.00 89.88 80 VAL A N 1
ATOM 565 C CA . VAL A 1 80 ? 0.115 0.086 2.182 1.00 89.88 80 VAL A CA 1
ATOM 566 C C . VAL A 1 80 ? -1.146 0.932 2.318 1.00 89.88 80 VAL A C 1
ATOM 568 O O . VAL A 1 80 ? -1.908 0.745 3.266 1.00 89.88 80 VAL A O 1
ATOM 571 N N . TYR A 1 81 ? -1.417 1.823 1.362 1.00 90.88 81 TYR A N 1
ATOM 572 C CA . TYR A 1 81 ? -2.548 2.745 1.463 1.00 90.88 81 TYR A CA 1
ATOM 573 C C . TYR A 1 81 ? -3.897 2.034 1.357 1.00 90.88 81 TYR A C 1
ATOM 575 O O . TYR A 1 81 ? -4.822 2.392 2.086 1.00 90.88 81 TYR A O 1
ATOM 583 N N . GLY A 1 82 ? -4.016 0.993 0.528 1.00 90.69 82 GLY A N 1
ATOM 584 C CA . GLY A 1 82 ? -5.248 0.211 0.431 1.00 90.69 82 GLY A CA 1
ATOM 585 C C . GLY A 1 82 ? -5.544 -0.584 1.707 1.00 90.69 82 GLY A C 1
ATOM 586 O O . GLY A 1 82 ? -6.682 -0.581 2.184 1.00 90.69 82 GLY A O 1
ATOM 587 N N . SER A 1 83 ? -4.527 -1.194 2.325 1.00 91.06 83 SER A N 1
ATOM 588 C CA . SER A 1 83 ? -4.699 -1.895 3.608 1.00 91.06 83 SER A CA 1
ATOM 589 C C . SER A 1 83 ? -5.062 -0.928 4.735 1.00 91.06 83 SER A C 1
ATOM 591 O O . SER A 1 83 ? -5.961 -1.215 5.530 1.00 91.06 83 SER A O 1
ATOM 593 N N . LEU A 1 84 ? -4.430 0.250 4.769 1.00 88.81 84 LEU A N 1
ATOM 594 C CA . LEU A 1 84 ? -4.748 1.314 5.722 1.00 88.81 84 LEU A CA 1
ATOM 595 C C . LEU A 1 84 ? -6.181 1.826 5.562 1.00 88.81 84 LEU A C 1
ATOM 597 O O . LEU A 1 84 ? -6.916 1.905 6.547 1.00 88.81 84 LEU A O 1
ATOM 601 N N . ALA A 1 85 ? -6.610 2.120 4.334 1.00 89.38 85 ALA A N 1
ATOM 602 C CA . ALA A 1 85 ? -7.978 2.544 4.061 1.00 89.38 85 ALA A CA 1
ATOM 603 C C . ALA A 1 85 ? -8.981 1.490 4.531 1.00 89.38 85 ALA A C 1
ATOM 605 O O . ALA A 1 85 ? -9.921 1.809 5.258 1.00 89.38 85 ALA A O 1
ATOM 606 N N . ALA A 1 86 ? -8.730 0.215 4.219 1.00 89.44 86 ALA A N 1
ATOM 607 C CA . ALA A 1 86 ? -9.567 -0.878 4.684 1.00 89.44 86 ALA A CA 1
ATOM 608 C C . ALA A 1 86 ? -9.603 -0.963 6.218 1.00 89.44 86 ALA A C 1
ATOM 610 O O . ALA A 1 86 ? -10.630 -1.344 6.781 1.00 89.44 86 ALA A O 1
ATOM 611 N N . MET A 1 87 ? -8.490 -0.716 6.919 1.00 88.31 87 MET A N 1
ATOM 612 C CA . MET A 1 87 ? -8.388 -0.740 8.391 1.00 88.31 87 MET A CA 1
ATOM 613 C C . MET A 1 87 ? -9.191 0.375 9.059 1.00 88.31 87 MET A C 1
ATOM 615 O O . MET A 1 87 ? -9.925 0.123 10.015 1.00 88.31 87 MET A O 1
ATOM 619 N N . VAL A 1 88 ? -9.080 1.595 8.541 1.00 86.44 88 VAL A N 1
ATOM 620 C CA . VAL A 1 88 ? -9.794 2.765 9.071 1.00 86.44 88 VAL A CA 1
ATOM 621 C C . VAL A 1 88 ? -11.289 2.691 8.743 1.00 86.44 88 VAL A C 1
ATOM 623 O O . VAL A 1 88 ? -12.123 3.069 9.566 1.00 86.44 88 VAL A O 1
ATOM 626 N N . ALA A 1 89 ? -11.639 2.141 7.578 1.00 86.75 89 ALA A N 1
ATOM 627 C CA . ALA A 1 89 ? -13.018 1.945 7.137 1.00 86.75 89 ALA A CA 1
ATOM 628 C C . ALA A 1 89 ? -13.772 0.840 7.900 1.00 86.75 89 ALA A C 1
ATOM 630 O O . ALA A 1 89 ? -14.997 0.753 7.797 1.00 86.75 89 ALA A O 1
ATOM 631 N N . ALA A 1 90 ? -13.078 -0.022 8.651 1.00 85.38 90 ALA A N 1
ATOM 632 C CA . ALA A 1 90 ? -13.705 -1.146 9.340 1.00 85.38 90 ALA A CA 1
ATOM 633 C C . ALA A 1 90 ? -14.815 -0.666 10.293 1.00 85.38 90 ALA A C 1
ATOM 635 O O . ALA A 1 90 ? -14.578 0.173 11.155 1.00 85.38 90 ALA A O 1
ATOM 636 N N . ARG A 1 91 ? -16.034 -1.205 10.142 1.00 84.00 91 ARG A N 1
ATOM 637 C CA . ARG A 1 91 ? -17.227 -0.840 10.938 1.00 84.00 91 ARG A CA 1
ATOM 638 C C . ARG A 1 91 ? -17.627 0.643 10.884 1.00 84.00 91 ARG A C 1
ATOM 640 O O . ARG A 1 91 ? -18.325 1.129 11.771 1.00 84.00 91 ARG A O 1
ATOM 647 N N . ARG A 1 92 ? -17.203 1.368 9.849 1.00 86.38 92 ARG A N 1
ATOM 648 C CA . ARG A 1 92 ? -17.702 2.711 9.532 1.00 86.38 92 ARG A CA 1
ATOM 649 C C . ARG A 1 92 ? -18.895 2.627 8.568 1.00 86.38 92 ARG A C 1
ATOM 651 O O . ARG A 1 92 ? -19.057 1.604 7.903 1.00 86.38 92 ARG A O 1
ATOM 658 N N . PRO A 1 93 ? -19.720 3.685 8.466 1.00 90.25 93 PRO A N 1
ATOM 659 C CA . PRO A 1 93 ? -20.778 3.756 7.462 1.00 90.25 93 PRO A CA 1
ATOM 660 C C . PRO A 1 93 ? -20.238 3.526 6.045 1.00 90.25 93 PRO A C 1
ATOM 662 O O . PRO A 1 93 ? -19.123 3.949 5.734 1.00 90.25 93 PRO A O 1
ATOM 665 N N . ALA A 1 94 ? -21.049 2.916 5.176 1.00 89.25 94 ALA A N 1
ATOM 666 C CA . ALA A 1 94 ? -20.647 2.566 3.812 1.00 89.25 94 ALA A CA 1
ATOM 667 C C . ALA A 1 94 ? -20.130 3.771 3.008 1.00 89.25 94 ALA A C 1
ATOM 669 O O . ALA A 1 94 ? -19.143 3.643 2.289 1.00 89.25 94 ALA A O 1
ATOM 670 N N . TRP A 1 95 ? -20.736 4.951 3.187 1.00 91.94 95 TRP A N 1
ATOM 671 C CA . TRP A 1 95 ? -20.285 6.178 2.528 1.00 91.94 95 TRP A CA 1
ATOM 672 C C . TRP A 1 95 ? -18.860 6.564 2.946 1.00 91.94 95 TRP A C 1
ATOM 674 O O . TRP A 1 95 ? -18.047 6.895 2.095 1.00 91.94 95 TRP A O 1
ATOM 684 N N . LEU A 1 96 ? -18.516 6.448 4.234 1.00 88.56 96 LEU A N 1
ATOM 685 C CA . LEU A 1 96 ? -17.180 6.787 4.727 1.00 88.56 96 LEU A CA 1
ATOM 686 C C . LEU A 1 96 ? -16.147 5.743 4.292 1.00 88.56 96 LEU A C 1
ATOM 688 O O . LEU A 1 96 ? -15.027 6.096 3.930 1.00 88.56 96 LEU A O 1
ATOM 692 N N . ALA A 1 97 ? -16.527 4.463 4.291 1.00 87.50 97 ALA A N 1
ATOM 693 C CA . ALA A 1 97 ? -15.689 3.392 3.763 1.00 87.50 97 ALA A CA 1
ATOM 694 C C . ALA A 1 97 ? -15.375 3.600 2.271 1.00 87.50 97 ALA A C 1
ATOM 696 O O . ALA A 1 97 ? -14.219 3.466 1.868 1.00 87.50 97 ALA A O 1
ATOM 697 N N . LEU A 1 98 ? -16.379 3.991 1.480 1.00 89.69 98 LEU A N 1
ATOM 698 C CA . LEU A 1 98 ? -16.218 4.333 0.069 1.00 89.69 98 LEU A CA 1
ATOM 699 C C . LEU A 1 98 ? -15.309 5.553 -0.106 1.00 89.69 98 LEU A C 1
ATOM 701 O O . LEU A 1 98 ? -14.360 5.485 -0.879 1.00 89.69 98 LEU A O 1
ATOM 705 N N . THR A 1 99 ? -15.525 6.628 0.657 1.00 89.56 99 THR A N 1
ATOM 706 C CA . THR A 1 99 ? -14.675 7.827 0.607 1.00 89.56 99 THR A CA 1
ATOM 707 C C . THR A 1 99 ? -13.211 7.501 0.897 1.00 89.56 99 THR A C 1
ATOM 709 O O . THR A 1 99 ? -12.329 7.966 0.179 1.00 89.56 99 THR A O 1
ATOM 712 N N . LEU A 1 100 ? -12.931 6.671 1.907 1.00 88.31 100 LEU A N 1
ATOM 713 C CA . LEU A 1 100 ? -11.567 6.249 2.243 1.00 88.31 100 LEU A CA 1
ATOM 714 C C . LEU A 1 100 ? -10.939 5.384 1.143 1.00 88.31 100 LEU A C 1
ATOM 716 O O . LEU A 1 100 ? -9.766 5.566 0.820 1.00 88.31 100 LEU A O 1
ATOM 720 N N . ALA A 1 101 ? -11.711 4.469 0.551 1.00 88.50 101 ALA A N 1
ATOM 721 C CA . ALA A 1 101 ? -11.252 3.653 -0.569 1.00 88.50 101 ALA A CA 1
ATOM 722 C C . ALA A 1 101 ? -10.940 4.514 -1.804 1.00 88.50 101 ALA A C 1
ATOM 724 O O . ALA A 1 101 ? -9.877 4.360 -2.403 1.00 88.50 101 ALA A O 1
ATOM 725 N N . CYS A 1 102 ? -11.815 5.465 -2.143 1.00 89.75 102 CYS A N 1
ATOM 726 C CA . CYS A 1 102 ? -11.600 6.413 -3.233 1.00 89.75 102 CYS A CA 1
ATOM 727 C C . CYS A 1 102 ? -10.384 7.307 -2.972 1.00 89.75 102 CYS A C 1
ATOM 729 O O . CYS A 1 102 ? -9.562 7.480 -3.865 1.00 89.75 102 CYS A O 1
ATOM 731 N N . ALA A 1 103 ? -10.220 7.829 -1.754 1.00 88.50 103 ALA A N 1
ATOM 732 C CA . ALA A 1 103 ? -9.066 8.649 -1.395 1.00 88.50 103 ALA A CA 1
ATOM 733 C C . ALA A 1 103 ? -7.746 7.873 -1.538 1.00 88.50 103 ALA A C 1
ATOM 735 O O . ALA A 1 103 ? -6.790 8.385 -2.119 1.00 88.50 103 ALA A O 1
ATOM 736 N N . ALA A 1 104 ? -7.701 6.621 -1.072 1.00 89.00 104 ALA A N 1
ATOM 737 C CA . ALA A 1 104 ? -6.530 5.765 -1.242 1.00 89.00 104 ALA A CA 1
ATOM 738 C C . ALA A 1 104 ? -6.263 5.436 -2.716 1.00 89.00 104 ALA A C 1
ATOM 740 O O . ALA A 1 104 ? -5.119 5.518 -3.156 1.00 89.00 104 ALA A O 1
ATOM 741 N N . ALA A 1 105 ? -7.303 5.118 -3.492 1.00 87.94 105 ALA A N 1
ATOM 742 C CA . ALA A 1 105 ? -7.173 4.854 -4.922 1.00 87.94 105 ALA A CA 1
ATOM 743 C C . ALA A 1 105 ? -6.647 6.080 -5.684 1.00 87.94 105 ALA A C 1
ATOM 745 O O . ALA A 1 105 ? -5.745 5.939 -6.502 1.00 87.94 105 ALA A O 1
ATOM 746 N N . LEU A 1 106 ? -7.147 7.282 -5.378 1.00 88.50 106 LEU A N 1
ATOM 747 C CA . LEU A 1 106 ? -6.678 8.534 -5.976 1.00 88.50 106 LEU A CA 1
ATOM 748 C C . LEU A 1 106 ? -5.221 8.836 -5.611 1.00 88.50 106 LEU A C 1
ATOM 750 O O . LEU A 1 106 ? -4.450 9.240 -6.479 1.00 88.50 106 LEU A O 1
ATOM 754 N N . LEU A 1 107 ? -4.820 8.600 -4.358 1.00 85.38 107 LEU A N 1
ATOM 755 C CA . LEU A 1 107 ? -3.431 8.759 -3.927 1.00 85.38 107 LEU A CA 1
ATOM 756 C C . LEU A 1 107 ? -2.502 7.791 -4.675 1.00 85.38 107 LEU A C 1
ATOM 758 O O . LEU A 1 107 ? -1.496 8.212 -5.238 1.00 85.38 107 LEU A O 1
ATOM 762 N N . VAL A 1 108 ? -2.859 6.507 -4.727 1.00 87.19 108 VAL A N 1
ATOM 763 C CA . VAL A 1 108 ? -2.100 5.456 -5.429 1.00 87.19 108 VAL A CA 1
ATOM 764 C C . VAL A 1 108 ? -2.039 5.717 -6.935 1.00 87.19 108 VAL A C 1
ATOM 766 O O . VAL A 1 108 ? -0.989 5.520 -7.554 1.00 87.19 108 VAL A O 1
ATOM 769 N N . ALA A 1 109 ? -3.134 6.206 -7.519 1.00 85.50 109 ALA A N 1
ATOM 770 C CA . ALA A 1 109 ? -3.174 6.636 -8.906 1.00 85.50 109 ALA A CA 1
ATOM 771 C C . ALA A 1 109 ? -2.206 7.803 -9.131 1.00 85.50 109 ALA A C 1
ATOM 773 O O . ALA A 1 109 ? -1.333 7.705 -9.986 1.00 85.50 109 ALA A O 1
ATOM 774 N N . GLY A 1 110 ? -2.279 8.858 -8.312 1.00 81.81 110 GLY A N 1
ATOM 775 C CA . GLY A 1 110 ? -1.376 10.011 -8.381 1.00 81.81 110 GLY A CA 1
ATOM 776 C C . GLY A 1 110 ? 0.102 9.635 -8.238 1.00 81.81 110 GLY A C 1
ATOM 777 O O . GLY A 1 110 ? 0.943 10.154 -8.973 1.00 81.81 110 GLY A O 1
ATOM 778 N N . ILE A 1 111 ? 0.420 8.677 -7.363 1.00 81.81 111 ILE A N 1
ATOM 779 C CA . ILE A 1 111 ? 1.764 8.099 -7.244 1.00 81.81 111 ILE A CA 1
ATOM 780 C C . ILE A 1 111 ? 2.165 7.418 -8.557 1.00 81.81 111 ILE A C 1
ATOM 782 O O . ILE A 1 111 ? 3.234 7.710 -9.088 1.00 81.81 111 ILE A O 1
ATOM 786 N N . GLY A 1 112 ? 1.320 6.552 -9.120 1.00 78.56 112 GLY A N 1
ATOM 787 C CA . GLY A 1 112 ? 1.614 5.875 -10.385 1.00 78.56 112 GLY A CA 1
ATOM 788 C C . GLY A 1 112 ? 1.793 6.843 -11.559 1.00 78.56 112 GLY A C 1
ATOM 789 O O . GLY A 1 112 ? 2.773 6.722 -12.292 1.00 78.56 112 GLY A O 1
ATOM 790 N N . VAL A 1 113 ? 0.931 7.861 -11.673 1.00 79.38 113 VAL A N 1
ATOM 791 C CA . VAL A 1 113 ? 1.060 8.932 -12.677 1.00 79.38 113 VAL A CA 1
ATOM 792 C C . VAL A 1 113 ? 2.382 9.674 -12.507 1.00 79.38 113 VAL A C 1
ATOM 794 O O . VAL A 1 113 ? 3.073 9.903 -13.493 1.00 79.38 113 VAL A O 1
ATOM 797 N N . SER A 1 114 ? 2.789 9.993 -11.273 1.00 75.62 114 SER A N 1
ATOM 798 C CA . SER A 1 114 ? 4.076 10.659 -11.036 1.00 75.62 114 SER A CA 1
ATOM 799 C C . SER A 1 114 ? 5.271 9.821 -11.502 1.00 75.62 114 SER A C 1
ATOM 801 O O . SER A 1 114 ? 6.271 10.379 -11.935 1.00 75.62 114 SER A O 1
ATOM 803 N N . ARG A 1 115 ? 5.172 8.485 -11.461 1.00 71.19 115 ARG A N 1
ATOM 804 C CA . ARG A 1 115 ? 6.236 7.577 -11.916 1.00 71.19 115 ARG A CA 1
ATOM 805 C C . ARG A 1 115 ? 6.265 7.411 -13.432 1.00 71.19 115 ARG A C 1
ATOM 807 O O . AR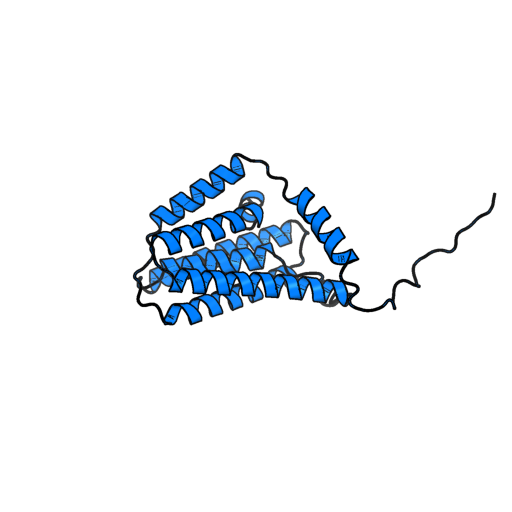G A 1 115 ? 7.360 7.339 -13.980 1.00 71.19 115 ARG A O 1
ATOM 814 N N . ALA A 1 116 ? 5.097 7.395 -14.076 1.00 71.12 116 ALA A N 1
ATOM 815 C CA . ALA A 1 116 ? 4.995 7.427 -15.534 1.00 71.12 116 ALA A CA 1
ATOM 816 C C . ALA A 1 116 ? 5.510 8.761 -16.096 1.00 71.12 116 ALA A C 1
ATOM 818 O O . ALA A 1 116 ? 6.282 8.781 -17.041 1.00 71.12 116 ALA A O 1
ATOM 819 N N . ALA A 1 117 ? 5.155 9.879 -15.459 1.00 64.94 117 ALA A N 1
ATOM 820 C CA . ALA A 1 117 ? 5.537 11.219 -15.897 1.00 64.94 117 ALA A CA 1
ATOM 821 C C . ALA A 1 117 ? 7.007 11.592 -15.615 1.00 64.94 117 ALA A C 1
ATOM 823 O O . ALA A 1 117 ? 7.471 12.624 -16.086 1.00 64.94 117 ALA A O 1
ATOM 824 N N . LEU A 1 118 ? 7.730 10.783 -14.833 1.00 66.75 118 LEU A N 1
ATOM 825 C CA . LEU A 1 118 ? 9.182 10.903 -14.651 1.00 66.75 118 LEU A CA 1
ATOM 826 C C . LEU A 1 118 ? 9.967 10.029 -15.656 1.00 66.75 118 LEU A C 1
ATOM 828 O O . LEU A 1 118 ? 11.170 9.869 -15.476 1.00 66.75 118 LEU A O 1
ATOM 832 N N . ASP A 1 119 ? 9.297 9.437 -16.658 1.00 58.91 119 ASP A N 1
ATOM 833 C CA . ASP A 1 119 ? 9.851 8.533 -17.687 1.00 58.91 119 ASP A CA 1
ATOM 834 C C . ASP A 1 119 ? 10.639 7.328 -17.135 1.00 58.91 119 ASP A C 1
ATOM 836 O O . ASP A 1 119 ? 11.440 6.706 -17.828 1.00 58.91 119 ASP A O 1
ATOM 840 N N . VAL A 1 120 ? 10.414 6.953 -15.869 1.00 61.59 120 VAL A N 1
ATOM 841 C CA . VAL A 1 120 ? 11.115 5.810 -15.251 1.00 61.59 120 VAL A CA 1
ATOM 842 C C . VAL A 1 120 ? 10.369 4.492 -15.469 1.00 61.59 120 VAL A C 1
ATOM 844 O O . VAL A 1 120 ? 10.960 3.427 -15.313 1.00 61.59 120 VAL A O 1
ATOM 847 N N . HIS A 1 121 ? 9.074 4.555 -15.784 1.00 68.56 121 HIS A N 1
ATOM 848 C CA . HIS A 1 121 ? 8.237 3.386 -16.032 1.00 68.56 121 HIS A CA 1
ATOM 849 C C . HIS A 1 121 ? 7.187 3.667 -17.103 1.00 68.56 121 HIS A C 1
ATOM 851 O O . HIS A 1 121 ? 6.574 4.735 -17.099 1.00 68.56 121 HIS A O 1
ATOM 857 N N . SER A 1 122 ? 6.914 2.688 -17.962 1.00 75.38 122 SER A N 1
ATOM 858 C CA . SER A 1 122 ? 5.812 2.779 -18.922 1.00 75.38 122 SER A CA 1
ATOM 859 C C . SER A 1 122 ? 4.452 2.627 -18.220 1.00 75.38 122 SER A C 1
ATOM 861 O O . SER A 1 122 ? 4.337 2.064 -17.126 1.00 75.38 122 SER A O 1
ATOM 863 N N . TRP A 1 123 ? 3.374 3.129 -18.831 1.00 78.69 123 TRP A N 1
ATOM 864 C CA . TRP A 1 123 ? 2.020 2.997 -18.269 1.00 78.69 123 TRP A CA 1
ATOM 865 C C . TRP A 1 123 ? 1.634 1.551 -17.925 1.00 78.69 123 TRP A C 1
ATOM 867 O O . TRP A 1 123 ? 1.097 1.327 -16.834 1.00 78.69 123 TRP A O 1
ATOM 877 N N 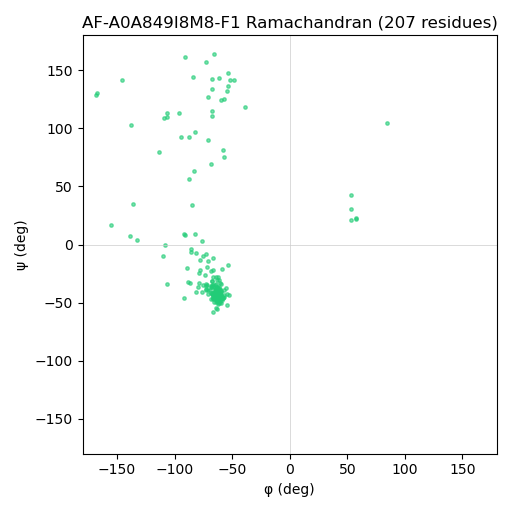. PRO A 1 124 ? 1.923 0.551 -18.776 1.00 78.19 124 PRO A N 1
ATOM 878 C CA . PRO A 1 124 ? 1.572 -0.827 -18.460 1.00 78.19 124 PRO A CA 1
ATOM 879 C C . PRO A 1 124 ? 2.363 -1.396 -17.266 1.00 78.19 124 PRO A C 1
ATOM 881 O O . PRO A 1 124 ? 1.829 -2.210 -16.512 1.00 78.19 124 PRO A O 1
ATOM 884 N N . GLU A 1 125 ? 3.585 -0.918 -17.002 1.00 80.25 125 GLU A N 1
ATOM 885 C CA . GLU A 1 125 ? 4.348 -1.271 -15.793 1.00 80.25 125 GLU A CA 1
ATOM 886 C C . GLU A 1 125 ? 3.722 -0.714 -14.510 1.00 80.25 125 GLU A C 1
ATOM 888 O O . GLU A 1 125 ? 3.749 -1.368 -13.459 1.00 80.25 125 GLU A O 1
ATOM 893 N N . VAL A 1 126 ? 3.154 0.493 -14.584 1.00 83.69 126 VAL A N 1
ATOM 894 C CA . VAL A 1 126 ? 2.408 1.109 -13.479 1.00 83.69 126 VAL A CA 1
ATOM 895 C C . VAL A 1 126 ? 1.129 0.323 -13.203 1.00 83.69 126 VAL A C 1
ATOM 897 O O . VAL A 1 126 ? 0.869 -0.026 -12.050 1.00 83.69 126 VAL A O 1
ATOM 900 N N . VAL A 1 127 ? 0.377 -0.026 -14.251 1.00 85.81 127 VAL A N 1
ATOM 901 C CA . VAL A 1 127 ? -0.850 -0.831 -14.141 1.00 85.81 127 VAL A CA 1
ATOM 902 C C . VAL A 1 127 ? -0.554 -2.202 -13.537 1.00 85.81 127 VAL A C 1
ATOM 904 O O . VAL A 1 127 ? -1.243 -2.617 -12.606 1.00 85.81 127 VAL A O 1
ATOM 907 N N . LEU A 1 128 ? 0.498 -2.889 -13.993 1.00 85.62 128 LEU A N 1
ATOM 908 C CA . LEU A 1 128 ? 0.896 -4.180 -13.429 1.00 85.62 128 LEU A CA 1
ATOM 909 C C . LEU A 1 128 ? 1.260 -4.057 -11.941 1.00 85.62 128 LEU A C 1
ATOM 911 O O . LEU A 1 128 ? 0.866 -4.899 -11.134 1.00 85.62 128 LEU A O 1
ATOM 915 N N . GLY A 1 129 ? 1.940 -2.972 -11.559 1.00 86.00 129 GLY A N 1
ATOM 916 C CA . GLY A 1 129 ? 2.194 -2.641 -10.159 1.00 86.00 129 GLY A CA 1
ATOM 917 C C . GLY A 1 129 ? 0.904 -2.479 -9.347 1.00 86.00 129 GLY A C 1
ATOM 918 O O . GLY A 1 129 ? 0.770 -3.085 -8.283 1.00 86.00 129 GLY A O 1
ATOM 919 N N . TRP A 1 130 ? -0.076 -1.726 -9.853 1.00 89.31 130 TRP A N 1
ATOM 920 C CA . TRP A 1 130 ? -1.375 -1.569 -9.187 1.00 89.31 130 TRP A CA 1
ATOM 921 C C . TRP A 1 130 ? -2.132 -2.889 -9.045 1.00 89.31 130 TRP A C 1
ATOM 923 O O . TRP A 1 130 ? -2.713 -3.127 -7.989 1.00 89.31 130 TRP A O 1
ATOM 933 N N . LEU A 1 131 ? -2.098 -3.764 -10.053 1.00 92.12 131 LEU A N 1
ATOM 934 C CA . LEU A 1 131 ? -2.747 -5.078 -9.997 1.00 92.12 131 LEU A CA 1
ATOM 935 C C . LEU A 1 131 ? -2.138 -5.970 -8.911 1.00 92.12 131 LEU A C 1
ATOM 937 O O . LEU A 1 131 ? -2.876 -6.561 -8.121 1.00 92.12 131 LEU A O 1
ATOM 941 N N . ILE A 1 132 ? -0.805 -6.020 -8.818 1.00 90.44 132 ILE A N 1
ATOM 942 C CA . ILE A 1 132 ? -0.107 -6.743 -7.742 1.00 90.44 132 ILE A CA 1
ATOM 943 C C . ILE A 1 132 ? -0.522 -6.182 -6.377 1.00 90.44 132 ILE A C 1
ATOM 945 O O . ILE A 1 132 ? -0.845 -6.936 -5.456 1.00 90.44 132 ILE A O 1
ATOM 949 N N . GLY A 1 133 ? -0.561 -4.855 -6.255 1.00 90.94 133 GLY A N 1
ATOM 950 C CA . GLY A 1 133 ? -0.986 -4.184 -5.034 1.00 90.94 133 GLY A CA 1
ATOM 951 C C . GLY A 1 133 ? -2.430 -4.501 -4.641 1.00 90.94 133 GLY A C 1
ATOM 952 O O . GLY A 1 133 ? -2.694 -4.884 -3.503 1.00 90.94 133 GLY A O 1
ATOM 953 N N . ALA A 1 134 ? -3.363 -4.412 -5.587 1.00 91.12 134 ALA A N 1
ATOM 954 C CA . ALA A 1 134 ? -4.776 -4.722 -5.381 1.00 91.12 134 ALA A CA 1
ATOM 955 C C . ALA A 1 134 ? -4.999 -6.191 -4.983 1.00 91.12 134 ALA A C 1
ATOM 957 O O . ALA A 1 134 ? -5.805 -6.478 -4.091 1.00 91.12 134 ALA A O 1
ATOM 958 N N . ALA A 1 135 ? -4.253 -7.125 -5.581 1.00 94.44 135 ALA A N 1
ATOM 959 C CA . ALA A 1 135 ? -4.280 -8.533 -5.196 1.00 94.44 135 ALA A CA 1
ATOM 960 C C . ALA A 1 135 ? -3.822 -8.722 -3.740 1.00 94.44 135 ALA A C 1
ATOM 962 O O . ALA A 1 135 ? -4.499 -9.386 -2.955 1.00 94.44 135 ALA A O 1
ATOM 963 N N . ALA A 1 136 ? -2.730 -8.071 -3.337 1.00 93.62 136 ALA A N 1
ATOM 964 C CA . ALA A 1 136 ? -2.256 -8.108 -1.957 1.00 93.62 136 ALA A CA 1
ATOM 965 C C . ALA A 1 136 ? -3.249 -7.466 -0.966 1.00 93.62 136 ALA A C 1
ATOM 967 O O . ALA A 1 136 ? -3.496 -8.042 0.094 1.00 93.62 136 ALA A O 1
ATOM 968 N N . VAL A 1 137 ? -3.907 -6.352 -1.310 1.00 93.38 137 VAL A N 1
ATOM 969 C CA . VAL A 1 137 ? -4.989 -5.781 -0.478 1.00 93.38 137 VAL A CA 1
ATOM 970 C C . VAL A 1 137 ? -6.179 -6.738 -0.374 1.00 93.38 137 VAL A C 1
ATOM 972 O O . VAL A 1 137 ? -6.786 -6.866 0.689 1.00 93.38 137 VAL A O 1
ATOM 975 N N . THR A 1 138 ? -6.498 -7.468 -1.441 1.00 93.44 138 THR A N 1
ATOM 976 C CA . THR A 1 138 ? -7.550 -8.495 -1.409 1.00 93.44 138 THR A CA 1
ATOM 977 C C . THR A 1 138 ? -7.189 -9.613 -0.432 1.00 93.44 138 THR A C 1
ATOM 979 O O . THR A 1 138 ? -8.026 -10.003 0.386 1.00 93.44 138 THR A O 1
ATOM 982 N N . VAL A 1 139 ? -5.931 -10.070 -0.438 1.00 93.50 139 VAL A N 1
ATOM 983 C CA . VAL A 1 139 ? -5.414 -11.027 0.554 1.00 93.50 139 VAL A CA 1
ATOM 984 C C . VAL A 1 139 ? -5.513 -10.453 1.967 1.00 93.50 139 VAL A C 1
ATOM 986 O O . VAL A 1 139 ? -6.007 -11.135 2.864 1.00 93.50 139 VAL A O 1
ATOM 989 N N . PHE A 1 140 ? -5.116 -9.195 2.173 1.00 93.50 140 PHE A N 1
ATOM 990 C CA . PHE A 1 140 ? -5.242 -8.520 3.465 1.00 93.50 140 PHE A CA 1
ATOM 991 C C . PHE A 1 140 ? -6.686 -8.549 3.982 1.00 93.50 140 PHE A C 1
ATOM 993 O O . PHE A 1 140 ? -6.943 -8.984 5.108 1.00 93.50 140 PHE A O 1
ATOM 1000 N N . VAL A 1 141 ? -7.643 -8.129 3.151 1.00 91.00 141 VAL A N 1
ATOM 1001 C CA . VAL A 1 141 ? -9.067 -8.117 3.502 1.00 91.00 141 VAL A CA 1
ATOM 1002 C C . VAL A 1 141 ? -9.562 -9.533 3.795 1.00 91.00 141 VAL A C 1
ATOM 1004 O O . VAL A 1 141 ? -10.255 -9.726 4.792 1.00 91.00 141 VAL A O 1
ATOM 1007 N N . ALA A 1 142 ? -9.190 -10.527 2.985 1.00 91.19 142 ALA A N 1
ATOM 1008 C CA . ALA A 1 142 ? -9.585 -11.921 3.182 1.00 91.19 142 ALA A CA 1
ATOM 1009 C C . ALA A 1 142 ? -9.065 -12.497 4.510 1.00 91.19 142 ALA A C 1
ATOM 1011 O O . ALA A 1 142 ? -9.827 -13.128 5.243 1.00 91.19 142 ALA A O 1
ATOM 1012 N N . LEU A 1 143 ? -7.804 -12.228 4.859 1.00 89.88 143 LEU A N 1
ATOM 1013 C CA . LEU A 1 143 ? -7.204 -12.657 6.126 1.00 89.88 143 LEU A CA 1
ATOM 1014 C C . LEU A 1 143 ? -7.821 -11.930 7.326 1.00 89.88 143 LEU A C 1
ATOM 1016 O O . LEU A 1 143 ? -8.027 -12.535 8.377 1.00 89.88 143 LEU A O 1
ATOM 1020 N N . ARG A 1 144 ? -8.172 -10.649 7.164 1.00 85.69 144 ARG A N 1
ATOM 1021 C CA . ARG A 1 144 ? -8.785 -9.840 8.223 1.00 85.69 144 ARG A CA 1
ATOM 1022 C C . ARG A 1 144 ? -10.268 -10.125 8.440 1.00 85.69 144 ARG A C 1
ATOM 1024 O O . ARG A 1 144 ? -10.752 -9.849 9.527 1.00 85.69 144 ARG A O 1
ATOM 1031 N N . ARG A 1 145 ? -11.009 -10.680 7.471 1.00 73.19 145 ARG A N 1
ATOM 1032 C CA . ARG A 1 145 ? -12.447 -11.016 7.632 1.00 73.19 145 ARG A CA 1
ATOM 1033 C C . ARG A 1 145 ? -12.747 -11.897 8.852 1.00 73.19 145 ARG A C 1
ATOM 1035 O O . ARG A 1 145 ? -13.891 -11.954 9.275 1.00 73.19 145 ARG A O 1
ATOM 1042 N N . ARG A 1 146 ? -11.732 -12.551 9.420 1.00 64.62 146 ARG A N 1
ATOM 1043 C CA . ARG A 1 146 ? -11.825 -13.333 10.660 1.00 64.62 146 ARG A CA 1
ATOM 1044 C C . ARG A 1 146 ? -11.742 -12.498 11.947 1.00 64.62 146 ARG A C 1
ATOM 1046 O O . ARG A 1 146 ? -11.933 -13.049 13.020 1.00 64.62 146 ARG A O 1
ATOM 1053 N N . SER A 1 147 ? -11.445 -11.202 11.852 1.00 68.12 147 SER A N 1
ATOM 1054 C CA . SER A 1 147 ? -11.126 -10.340 12.989 1.00 68.12 147 SER A CA 1
ATOM 1055 C C . SER A 1 147 ? -12.271 -9.374 13.303 1.00 68.12 147 SER A C 1
ATOM 1057 O O . SER A 1 147 ? -12.544 -8.440 12.548 1.00 68.12 147 SER A O 1
ATOM 1059 N N . ASP A 1 148 ? -12.908 -9.556 14.459 1.00 67.19 148 ASP A N 1
ATOM 1060 C CA . ASP A 1 148 ? -14.017 -8.728 14.950 1.00 67.19 148 ASP A CA 1
ATOM 1061 C C . ASP A 1 148 ? -13.556 -7.456 15.686 1.00 67.19 148 ASP A C 1
ATOM 1063 O O . ASP A 1 148 ? -14.191 -6.987 16.635 1.00 67.19 148 ASP A O 1
ATOM 1067 N N . ARG A 1 149 ? -12.439 -6.856 15.274 1.00 76.31 149 ARG A N 1
ATOM 1068 C CA . ARG A 1 149 ? -11.878 -5.674 15.947 1.00 76.31 149 ARG A CA 1
ATOM 1069 C C . ARG A 1 149 ? -12.549 -4.374 15.460 1.00 76.31 149 ARG A C 1
ATOM 1071 O O . ARG A 1 149 ? -12.886 -4.250 14.282 1.00 76.31 149 ARG A O 1
ATOM 1078 N N . PR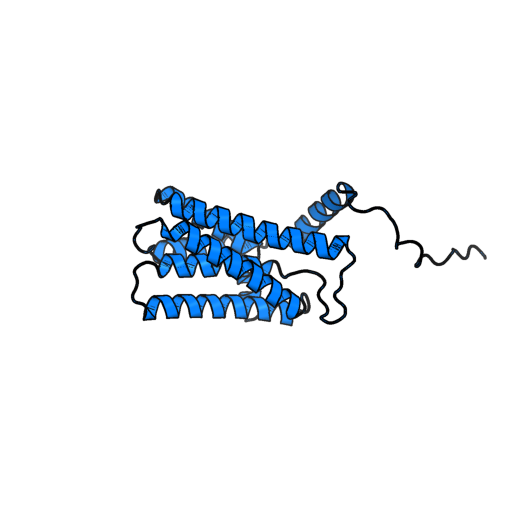O A 1 150 ? -12.749 -3.376 16.342 1.00 75.19 150 PRO A N 1
ATOM 1079 C CA . PRO A 1 150 ? -13.267 -2.062 15.953 1.00 75.19 150 PRO A CA 1
ATOM 1080 C C . PRO A 1 150 ? -12.286 -1.297 15.046 1.00 75.19 150 PRO A C 1
ATOM 1082 O O . PRO A 1 150 ? -11.099 -1.631 14.972 1.00 75.19 150 PRO A O 1
ATOM 1085 N N . ALA A 1 151 ? -12.779 -0.251 14.371 1.00 78.38 151 ALA A N 1
ATOM 1086 C CA . ALA A 1 151 ? -11.971 0.631 13.524 1.00 78.38 151 ALA A CA 1
ATOM 1087 C C . ALA A 1 151 ? -10.695 1.102 14.242 1.00 78.38 151 ALA A C 1
ATOM 1089 O O . ALA A 1 151 ? -10.727 1.404 15.438 1.00 78.38 151 ALA A O 1
ATOM 1090 N N . LEU A 1 152 ? -9.576 1.200 13.522 1.00 78.81 152 LEU A N 1
ATOM 1091 C CA . LEU A 1 152 ? -8.399 1.888 14.055 1.00 78.81 152 LEU A CA 1
ATOM 1092 C C . LEU A 1 152 ? -8.675 3.391 14.195 1.00 78.81 152 LEU A C 1
ATOM 1094 O O . LEU A 1 152 ? -9.353 3.993 13.358 1.00 78.81 152 LEU A O 1
ATOM 1098 N N . SER A 1 153 ? -8.147 3.996 15.263 1.00 77.00 153 SER A N 1
ATOM 1099 C CA . SER A 1 153 ? -8.168 5.451 15.406 1.00 77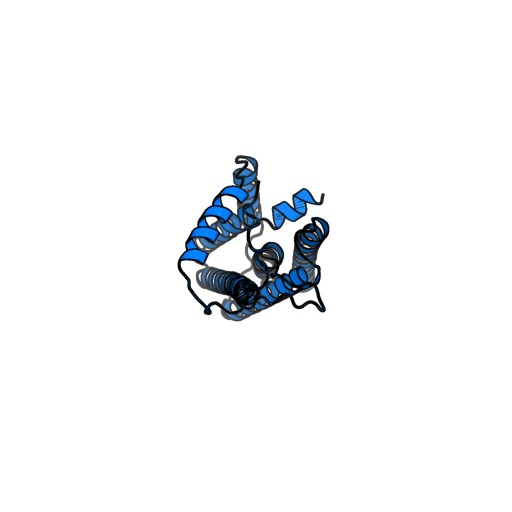.00 153 SER A CA 1
ATOM 1100 C C . SER A 1 153 ? -7.184 6.063 14.402 1.00 77.00 153 SER A C 1
ATOM 1102 O O . SER A 1 153 ? -6.016 5.668 14.395 1.00 77.00 153 SER A O 1
ATOM 1104 N N . PRO A 1 154 ? -7.609 7.028 13.569 1.00 69.31 154 PRO A N 1
ATOM 1105 C CA . PRO A 1 154 ? -6.739 7.634 12.563 1.00 69.31 154 PRO A CA 1
ATOM 1106 C C . PRO A 1 154 ? -5.669 8.553 13.173 1.00 69.31 154 PRO A C 1
ATOM 1108 O O . PRO A 1 154 ? -4.656 8.812 12.536 1.00 69.31 154 PRO A O 1
ATOM 1111 N N . VAL A 1 155 ? -5.858 9.025 14.411 1.00 69.06 155 VAL A N 1
ATOM 1112 C CA . VAL A 1 155 ? -4.968 9.990 15.082 1.00 69.06 155 VAL A CA 1
ATOM 1113 C C . VAL A 1 155 ? -3.546 9.445 15.306 1.00 69.06 155 VAL A C 1
ATOM 1115 O O . VAL A 1 155 ? -2.599 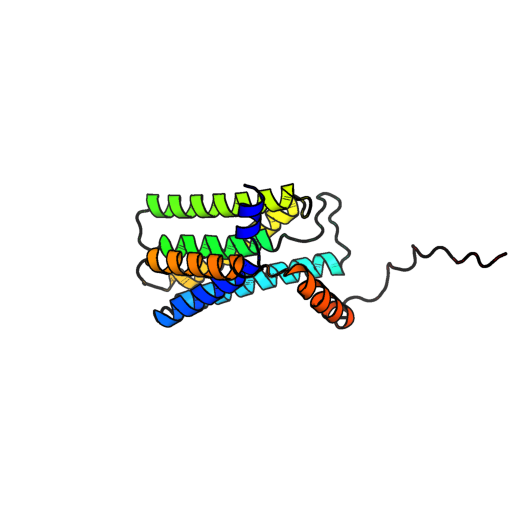10.051 14.815 1.00 69.06 155 VAL A O 1
ATOM 1118 N N . PRO A 1 156 ? -3.338 8.295 15.972 1.00 67.62 156 PRO A N 1
ATOM 1119 C CA . PRO A 1 156 ? -2.001 7.718 16.142 1.00 67.62 156 PRO A CA 1
ATOM 1120 C C . PRO A 1 156 ? -1.349 7.299 14.818 1.00 67.62 156 PRO A C 1
ATOM 1122 O O . PRO A 1 156 ? -0.128 7.353 14.700 1.00 67.62 156 PRO A O 1
ATOM 1125 N N . MET A 1 157 ? -2.139 6.945 13.799 1.00 68.12 157 MET A N 1
ATOM 1126 C CA . MET A 1 157 ? -1.619 6.706 12.449 1.00 68.12 157 MET A CA 1
ATOM 1127 C C . MET A 1 157 ? -1.126 7.996 11.789 1.00 68.12 157 MET A C 1
ATOM 1129 O O . MET A 1 157 ? -0.064 7.988 11.176 1.00 68.12 157 MET A O 1
ATOM 1133 N N . ALA A 1 158 ? -1.858 9.102 11.941 1.00 67.75 158 ALA A N 1
ATOM 1134 C CA . ALA A 1 158 ? -1.438 10.412 11.454 1.00 67.75 158 ALA A CA 1
ATOM 1135 C C . ALA A 1 158 ? -0.167 10.897 12.169 1.00 67.75 158 ALA A C 1
ATOM 1137 O O . ALA A 1 158 ? 0.728 11.423 11.517 1.00 67.75 158 ALA A O 1
ATOM 1138 N N . ILE A 1 159 ? -0.042 10.644 13.477 1.00 66.56 159 ILE A N 1
ATOM 1139 C CA . ILE A 1 159 ? 1.174 10.935 14.253 1.00 66.56 159 ILE A CA 1
ATOM 1140 C C . ILE A 1 159 ? 2.345 10.065 13.781 1.00 66.56 159 ILE A C 1
ATOM 1142 O O . ILE A 1 159 ? 3.435 10.582 13.561 1.00 66.56 159 ILE A O 1
ATOM 1146 N N . GLY A 1 160 ? 2.133 8.761 13.575 1.00 68.69 160 GLY A N 1
ATOM 1147 C CA . GLY A 1 160 ? 3.162 7.857 13.055 1.00 68.69 160 GLY A CA 1
ATOM 1148 C C . GLY A 1 160 ? 3.614 8.222 11.639 1.00 68.69 160 GLY A C 1
ATOM 1149 O O . GLY A 1 160 ? 4.807 8.189 11.346 1.00 68.69 160 GLY A O 1
ATOM 1150 N N . LEU A 1 161 ? 2.679 8.635 10.779 1.00 68.12 161 LEU A N 1
ATOM 1151 C CA . LEU A 1 161 ? 2.970 9.120 9.433 1.00 68.12 161 LEU A CA 1
ATOM 1152 C C . LEU A 1 161 ? 3.737 10.448 9.472 1.00 68.12 161 LEU A C 1
ATOM 1154 O O . LEU A 1 161 ? 4.737 10.580 8.777 1.00 68.12 161 LEU A O 1
ATOM 1158 N N . ALA A 1 162 ? 3.326 11.397 10.316 1.00 67.44 162 ALA A N 1
ATOM 1159 C CA . ALA A 1 162 ? 4.033 12.662 10.510 1.00 67.44 162 ALA A CA 1
ATOM 1160 C C . ALA A 1 162 ? 5.448 12.445 11.066 1.00 67.44 162 ALA A C 1
ATOM 1162 O O . ALA A 1 162 ? 6.389 13.081 10.604 1.00 67.44 162 ALA A O 1
ATOM 1163 N N . ALA A 1 163 ? 5.623 11.505 11.999 1.00 66.31 163 ALA A N 1
ATOM 1164 C CA . ALA A 1 163 ? 6.932 11.130 12.521 1.00 66.31 163 ALA A CA 1
ATOM 1165 C C . ALA A 1 163 ? 7.809 10.465 11.449 1.00 66.31 163 ALA A C 1
ATOM 1167 O O . ALA A 1 163 ? 8.989 10.782 11.351 1.00 66.31 163 ALA A O 1
ATOM 1168 N N . ALA A 1 164 ? 7.250 9.584 10.614 1.00 66.00 164 ALA A N 1
ATOM 1169 C CA . ALA A 1 164 ? 7.980 8.978 9.503 1.00 66.00 164 ALA A CA 1
ATOM 1170 C C . ALA A 1 164 ? 8.396 10.023 8.458 1.00 66.00 164 ALA A C 1
ATOM 1172 O O . ALA A 1 164 ? 9.548 10.022 8.036 1.00 66.00 164 ALA A O 1
ATOM 1173 N N . ILE A 1 165 ? 7.497 10.948 8.105 1.00 66.19 165 ILE A N 1
ATOM 1174 C CA . ILE A 1 165 ? 7.805 12.087 7.233 1.00 66.19 165 ILE A CA 1
ATOM 1175 C C . ILE A 1 165 ? 8.911 12.935 7.862 1.00 66.19 165 ILE A C 1
ATOM 1177 O O . ILE A 1 165 ? 9.888 13.210 7.189 1.00 66.19 165 ILE A O 1
ATOM 1181 N N . PHE A 1 166 ? 8.832 13.265 9.153 1.00 65.69 166 PHE A N 1
ATOM 1182 C CA . PHE A 1 166 ? 9.861 14.042 9.851 1.00 65.69 166 PHE A CA 1
ATOM 1183 C C . PHE A 1 166 ? 11.229 13.338 9.888 1.00 65.69 166 PHE A C 1
ATOM 1185 O O . PHE A 1 166 ? 12.262 13.974 9.700 1.00 65.69 166 PHE A O 1
ATOM 1192 N N . ILE A 1 167 ? 11.258 12.017 10.094 1.00 63.75 167 ILE A N 1
ATOM 1193 C CA . ILE A 1 167 ? 12.495 11.217 10.078 1.00 63.75 167 ILE A CA 1
ATOM 1194 C C . ILE A 1 167 ? 13.120 11.186 8.674 1.00 63.75 167 ILE A C 1
ATOM 1196 O O . ILE A 1 167 ? 14.347 11.163 8.560 1.00 63.75 167 ILE A O 1
ATOM 1200 N N . VAL A 1 168 ? 12.292 11.183 7.627 1.00 61.88 168 VAL A N 1
ATOM 1201 C CA . VAL A 1 168 ? 12.722 11.166 6.222 1.00 61.88 168 VAL A CA 1
ATOM 1202 C C . VAL A 1 168 ? 13.103 12.567 5.728 1.00 61.88 168 VAL A C 1
ATOM 1204 O O . VAL A 1 168 ? 14.135 12.704 5.089 1.00 61.88 168 VAL A O 1
ATOM 1207 N N . ASP A 1 169 ? 12.371 13.624 6.082 1.00 59.41 169 ASP A N 1
ATOM 1208 C CA . ASP A 1 169 ? 12.742 15.016 5.769 1.00 59.41 169 ASP A CA 1
ATOM 1209 C C . ASP A 1 169 ? 14.003 15.448 6.533 1.00 59.41 169 ASP A C 1
ATOM 1211 O O . ASP A 1 169 ? 14.850 16.162 6.003 1.00 59.41 169 ASP A O 1
ATOM 1215 N N . GLY A 1 170 ? 14.182 14.967 7.768 1.00 50.94 170 GLY A N 1
ATOM 1216 C CA . GLY A 1 170 ? 15.379 15.221 8.572 1.00 50.94 170 GLY A CA 1
ATOM 1217 C C . GLY A 1 170 ? 16.624 14.463 8.100 1.00 50.94 170 GLY A C 1
ATOM 1218 O O . GLY A 1 170 ? 17.720 14.694 8.615 1.00 50.94 170 GLY A O 1
ATOM 1219 N N . ARG A 1 171 ? 16.487 13.544 7.138 1.00 45.25 171 ARG A N 1
ATOM 1220 C CA . ARG A 1 171 ? 17.599 12.786 6.567 1.00 45.25 171 ARG A CA 1
ATOM 1221 C C . ARG A 1 171 ? 17.415 12.697 5.057 1.00 45.25 171 ARG A C 1
ATOM 1223 O O . ARG A 1 171 ? 16.682 11.841 4.584 1.00 45.25 171 ARG A O 1
ATOM 1230 N N . HIS A 1 172 ? 18.156 13.498 4.292 1.00 43.72 172 HIS A N 1
ATOM 1231 C CA . HIS A 1 172 ? 18.390 13.267 2.861 1.00 43.72 172 HIS A CA 1
ATOM 1232 C C . HIS A 1 172 ? 19.022 11.873 2.634 1.00 43.72 172 HIS A C 1
ATOM 1234 O O . HIS A 1 172 ? 20.226 11.741 2.415 1.00 43.72 172 HIS A O 1
ATOM 1240 N N . ILE A 1 173 ? 18.245 10.794 2.737 1.00 45.38 173 ILE A N 1
ATOM 1241 C CA . ILE A 1 173 ? 18.709 9.431 2.500 1.00 45.38 173 ILE A CA 1
ATOM 1242 C C . ILE A 1 173 ? 18.533 9.179 1.012 1.00 45.38 173 ILE A C 1
ATOM 1244 O O . ILE A 1 173 ? 17.482 8.751 0.545 1.00 45.38 173 ILE A O 1
ATOM 1248 N N . SER A 1 174 ? 19.608 9.455 0.275 1.00 42.50 174 SER A N 1
ATOM 1249 C CA . SER A 1 174 ? 19.855 8.947 -1.072 1.00 42.50 174 SER A CA 1
ATOM 1250 C C . SER A 1 174 ? 19.850 7.409 -1.041 1.00 42.50 174 SER A C 1
ATOM 1252 O O . SER A 1 174 ? 20.887 6.749 -0.956 1.00 42.50 174 SER A O 1
ATOM 1254 N N . ALA A 1 175 ? 18.654 6.818 -1.069 1.00 45.69 175 ALA A N 1
ATOM 1255 C CA . ALA A 1 175 ? 18.448 5.376 -1.181 1.00 45.69 175 ALA A CA 1
ATOM 1256 C C . ALA A 1 175 ? 18.902 4.827 -2.553 1.00 45.69 175 ALA A C 1
ATOM 1258 O O . ALA A 1 175 ? 19.073 3.618 -2.712 1.00 45.69 175 ALA A O 1
ATOM 1259 N N . GLU A 1 176 ? 19.182 5.704 -3.525 1.00 41.84 176 GLU A N 1
ATOM 1260 C CA . GLU A 1 176 ? 19.711 5.346 -4.847 1.00 41.84 176 GLU A CA 1
ATOM 1261 C C . GLU A 1 176 ? 21.083 4.655 -4.786 1.00 41.84 176 GLU A C 1
ATOM 1263 O O . GLU A 1 176 ? 21.327 3.701 -5.528 1.00 41.84 176 GLU A O 1
ATOM 1268 N N . HIS A 1 177 ? 21.975 5.050 -3.870 1.00 41.12 177 HIS A N 1
ATOM 1269 C CA . HIS A 1 177 ? 23.347 4.519 -3.858 1.00 41.12 177 HIS A CA 1
ATOM 1270 C C . HIS A 1 177 ? 23.487 3.121 -3.230 1.00 41.12 177 HIS A C 1
ATOM 1272 O O . HIS A 1 177 ? 24.425 2.386 -3.561 1.00 41.12 177 HIS A O 1
ATOM 1278 N N . GLN A 1 178 ? 22.574 2.708 -2.342 1.00 47.81 178 GLN A N 1
ATOM 1279 C CA . GLN A 1 178 ? 22.673 1.403 -1.670 1.00 47.81 178 GLN A CA 1
ATOM 1280 C C . GLN A 1 178 ? 22.010 0.265 -2.460 1.00 47.81 178 GLN A C 1
ATOM 1282 O O . GLN A 1 178 ? 22.539 -0.852 -2.480 1.00 47.81 178 GLN A O 1
ATOM 1287 N N . ILE A 1 179 ? 20.934 0.547 -3.201 1.00 51.19 179 ILE A N 1
ATOM 1288 C CA . ILE A 1 179 ? 20.223 -0.459 -4.009 1.00 51.19 179 ILE A CA 1
ATOM 1289 C C . ILE A 1 179 ? 21.115 -0.973 -5.157 1.00 51.19 179 ILE A C 1
ATOM 1291 O O . ILE A 1 179 ? 21.158 -2.179 -5.422 1.00 51.19 179 ILE A O 1
ATOM 1295 N N . GLY A 1 180 ? 21.943 -0.105 -5.756 1.00 48.31 180 GLY A N 1
ATOM 1296 C CA . GLY A 1 180 ? 22.889 -0.481 -6.816 1.00 48.31 180 GLY A CA 1
ATOM 1297 C C . GLY A 1 180 ? 24.035 -1.412 -6.380 1.00 48.31 180 GLY A C 1
ATOM 1298 O O . GLY A 1 180 ? 24.623 -2.105 -7.217 1.00 48.31 180 GLY A O 1
ATOM 1299 N N . ARG A 1 181 ? 24.379 -1.476 -5.083 1.00 46.31 181 ARG A N 1
ATOM 1300 C CA . ARG A 1 181 ? 25.406 -2.411 -4.567 1.00 46.31 181 ARG A CA 1
ATOM 1301 C C . ARG A 1 181 ? 24.828 -3.781 -4.218 1.00 46.31 181 ARG A C 1
ATOM 1303 O O . ARG A 1 181 ? 25.518 -4.779 -4.417 1.00 46.31 181 ARG A O 1
ATOM 1310 N N . ILE A 1 182 ? 23.578 -3.845 -3.761 1.00 54.12 182 ILE A N 1
ATOM 1311 C CA . ILE A 1 182 ? 22.915 -5.112 -3.411 1.00 54.12 182 ILE A CA 1
ATOM 1312 C C . ILE A 1 182 ? 22.474 -5.858 -4.683 1.00 54.12 182 ILE A C 1
ATOM 1314 O O . ILE A 1 182 ? 22.729 -7.054 -4.806 1.00 54.12 182 ILE A O 1
ATOM 1318 N N . ALA A 1 183 ? 21.946 -5.151 -5.690 1.00 47.72 183 ALA A N 1
ATOM 1319 C CA . ALA A 1 183 ? 21.526 -5.754 -6.963 1.00 47.72 183 ALA A CA 1
ATOM 1320 C C . ALA A 1 183 ? 22.689 -6.370 -7.776 1.00 47.72 183 ALA A C 1
ATOM 1322 O O . ALA A 1 183 ? 22.521 -7.402 -8.430 1.00 47.72 183 ALA A O 1
ATOM 1323 N N . ARG A 1 184 ? 23.892 -5.779 -7.710 1.00 52.31 184 ARG A N 1
ATOM 1324 C CA . ARG A 1 184 ? 25.093 -6.323 -8.375 1.00 52.31 184 ARG A CA 1
ATOM 1325 C C . ARG A 1 184 ? 25.646 -7.568 -7.682 1.00 52.31 184 ARG A C 1
ATOM 1327 O O . ARG A 1 184 ? 26.103 -8.476 -8.362 1.00 52.31 184 ARG A O 1
ATOM 1334 N N . LYS A 1 185 ? 25.553 -7.650 -6.351 1.00 47.94 185 LYS A N 1
ATOM 1335 C CA . LYS A 1 185 ? 25.978 -8.849 -5.611 1.00 47.94 185 LYS A CA 1
ATOM 1336 C C . LYS A 1 185 ? 25.015 -10.023 -5.787 1.00 47.94 185 LYS A C 1
ATOM 1338 O O . LYS A 1 185 ? 25.473 -11.157 -5.872 1.00 47.94 185 LYS A O 1
ATOM 1343 N N . LEU A 1 186 ? 23.712 -9.754 -5.882 1.00 48.50 186 LEU A N 1
ATOM 1344 C CA . LEU A 1 186 ? 22.697 -10.801 -6.023 1.00 48.50 186 LEU A CA 1
ATOM 1345 C C . LEU A 1 186 ? 22.594 -11.350 -7.460 1.00 48.50 186 LEU A C 1
ATOM 1347 O O . LEU A 1 186 ? 22.357 -12.536 -7.638 1.00 48.50 186 LEU A O 1
ATOM 1351 N N . SER A 1 187 ? 22.828 -10.518 -8.486 1.00 49.62 187 SER A N 1
ATOM 1352 C CA . SER A 1 187 ? 22.860 -10.994 -9.886 1.00 49.62 187 SER A CA 1
ATOM 1353 C C . SER A 1 187 ? 24.119 -11.786 -10.240 1.00 49.62 187 SER A C 1
ATOM 1355 O O . SER A 1 187 ? 24.055 -12.644 -11.107 1.00 49.62 187 SER A O 1
ATOM 1357 N N . ALA A 1 188 ? 25.239 -11.556 -9.548 1.00 50.47 188 ALA A N 1
ATOM 1358 C CA . ALA A 1 188 ? 26.464 -12.334 -9.738 1.00 50.47 188 ALA A CA 1
ATOM 1359 C C . ALA A 1 188 ? 26.437 -13.718 -9.057 1.00 50.47 188 ALA A C 1
ATOM 1361 O O . ALA A 1 188 ? 27.316 -14.533 -9.309 1.00 50.47 188 ALA A O 1
ATOM 1362 N N . SER A 1 189 ? 25.472 -13.971 -8.164 1.00 49.91 189 SER A N 1
ATOM 1363 C CA . SER A 1 189 ? 25.395 -15.200 -7.354 1.00 49.91 189 SER A CA 1
ATOM 1364 C C . SER A 1 189 ? 24.240 -16.130 -7.736 1.00 49.91 189 SER A C 1
ATOM 1366 O O . SER A 1 189 ? 24.199 -17.267 -7.274 1.00 49.91 189 SER A O 1
ATOM 1368 N N . LEU A 1 190 ? 23.321 -15.675 -8.588 1.00 50.94 190 LEU A N 1
ATOM 1369 C CA . LEU A 1 190 ? 22.188 -16.454 -9.078 1.00 50.9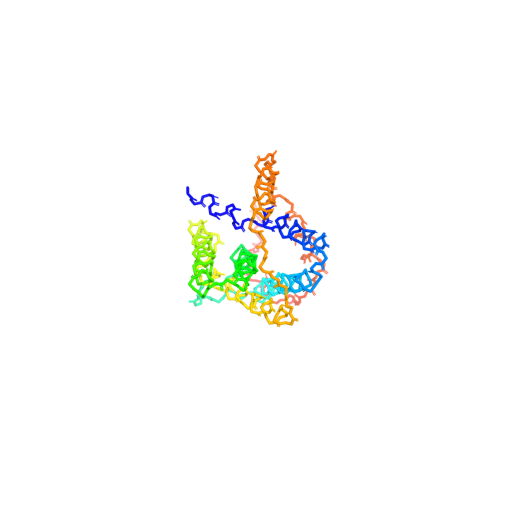4 190 LEU A CA 1
ATOM 1370 C C . LEU A 1 190 ? 22.371 -16.680 -10.580 1.00 50.94 190 LEU A C 1
ATOM 1372 O O . LEU A 1 190 ? 21.783 -15.979 -11.399 1.00 50.94 190 LEU A O 1
ATOM 1376 N N . ASP A 1 191 ? 23.224 -17.648 -10.912 1.00 52.44 191 ASP A N 1
ATOM 1377 C CA . ASP A 1 191 ? 23.439 -18.183 -12.261 1.00 52.44 191 ASP A CA 1
ATOM 1378 C C . ASP A 1 191 ? 22.182 -18.955 -12.711 1.00 52.44 191 ASP A C 1
ATOM 1380 O O . ASP A 1 191 ? 22.121 -20.184 -12.715 1.00 52.44 191 ASP A O 1
ATOM 1384 N N . ILE A 1 192 ? 21.100 -18.213 -12.954 1.00 46.59 192 ILE A N 1
ATOM 1385 C CA . ILE A 1 192 ? 19.792 -18.747 -13.323 1.00 46.59 192 ILE A CA 1
ATOM 1386 C C . ILE A 1 192 ? 19.562 -18.405 -14.794 1.00 46.59 192 ILE A C 1
ATOM 1388 O O . ILE A 1 192 ? 19.303 -17.255 -15.143 1.00 46.59 192 ILE A O 1
ATOM 1392 N N . CYS A 1 193 ? 19.629 -19.463 -15.603 1.00 44.12 193 CYS A N 1
ATOM 1393 C CA . CYS A 1 193 ? 19.507 -19.540 -17.061 1.00 44.12 193 CYS A CA 1
ATOM 1394 C C . CYS A 1 193 ? 20.811 -19.254 -17.824 1.00 44.12 193 CYS A C 1
ATOM 1396 O O . CYS A 1 193 ? 21.265 -18.125 -17.987 1.00 44.12 193 CYS A O 1
ATOM 1398 N N . THR A 1 194 ? 21.388 -20.350 -18.312 1.00 43.75 194 THR A N 1
ATOM 1399 C CA . THR A 1 194 ? 22.601 -20.453 -19.115 1.00 43.75 194 THR A CA 1
ATOM 1400 C C . THR A 1 194 ? 22.606 -19.543 -20.344 1.00 43.75 194 THR A C 1
ATOM 1402 O O . THR A 1 194 ? 21.617 -19.373 -21.058 1.00 43.75 194 THR A O 1
ATOM 1405 N N . ALA A 1 195 ? 23.797 -19.002 -20.597 1.00 46.56 195 ALA A N 1
ATOM 1406 C CA . ALA A 1 195 ? 24.193 -18.234 -21.765 1.00 46.56 195 ALA A CA 1
ATOM 1407 C C . ALA A 1 195 ? 23.610 -18.764 -23.087 1.00 46.56 195 ALA A C 1
ATOM 1409 O O . ALA A 1 195 ? 23.941 -19.867 -23.515 1.00 46.56 195 ALA A O 1
ATOM 1410 N N . SER A 1 196 ? 22.810 -17.953 -23.785 1.00 37.03 196 SER A N 1
ATOM 1411 C CA . SER A 1 196 ? 22.532 -18.195 -25.212 1.00 37.03 196 SER A CA 1
ATOM 1412 C C . SER A 1 196 ? 22.130 -16.971 -26.048 1.00 37.03 196 SER A C 1
ATOM 1414 O O . SER A 1 196 ? 21.678 -17.158 -27.168 1.00 37.03 196 SER A O 1
ATOM 1416 N N . HIS A 1 197 ? 22.363 -15.722 -25.606 1.00 38.84 197 HIS A N 1
ATOM 1417 C CA . HIS A 1 197 ? 22.141 -14.554 -26.489 1.00 38.84 197 HIS A CA 1
ATOM 1418 C C . HIS A 1 197 ? 23.190 -13.423 -26.444 1.00 38.84 197 HIS A C 1
ATOM 1420 O O . HIS A 1 197 ? 23.022 -12.415 -27.124 1.00 38.84 197 HIS A O 1
ATOM 1426 N N . VAL A 1 198 ? 24.323 -13.580 -25.745 1.00 42.03 198 VAL A N 1
ATOM 1427 C CA . VAL A 1 198 ? 25.366 -12.523 -25.687 1.00 42.03 198 VAL A CA 1
ATOM 1428 C C . VAL A 1 198 ? 26.374 -12.578 -26.855 1.00 42.03 198 VAL A C 1
ATOM 1430 O O . VAL A 1 198 ? 27.194 -11.679 -27.014 1.00 42.03 198 VAL A O 1
ATOM 1433 N N . SER A 1 199 ? 26.304 -13.559 -27.759 1.00 37.88 199 SER A N 1
ATOM 1434 C CA . SER A 1 199 ? 27.305 -13.694 -28.837 1.00 37.88 199 SER A CA 1
ATOM 1435 C C . SER A 1 199 ? 27.094 -12.814 -30.081 1.00 37.88 199 SER A C 1
ATOM 1437 O O . SER A 1 199 ? 27.818 -13.003 -31.053 1.00 37.88 199 SER A O 1
ATOM 1439 N N . ALA A 1 200 ? 26.169 -11.846 -30.093 1.00 40.28 200 ALA A N 1
ATOM 1440 C CA . ALA A 1 200 ? 25.891 -11.054 -31.304 1.00 40.28 200 ALA A CA 1
ATOM 1441 C C . ALA A 1 200 ? 26.362 -9.583 -31.287 1.00 40.28 200 ALA A C 1
ATOM 1443 O O . ALA A 1 200 ? 26.184 -8.903 -32.292 1.00 40.28 200 ALA A O 1
ATOM 1444 N N . ALA A 1 201 ? 26.978 -9.071 -30.213 1.00 37.91 201 ALA A N 1
ATOM 1445 C CA . ALA A 1 201 ? 27.286 -7.632 -30.121 1.00 37.91 201 ALA A CA 1
ATOM 1446 C C . ALA A 1 201 ? 28.689 -7.281 -29.592 1.00 37.91 201 ALA A C 1
ATOM 1448 O O . ALA A 1 201 ? 28.864 -6.258 -28.933 1.00 37.91 201 ALA A O 1
ATOM 1449 N N . LEU A 1 202 ? 29.708 -8.086 -29.903 1.00 38.16 202 LEU A N 1
ATOM 1450 C CA . LEU A 1 202 ? 31.098 -7.629 -29.810 1.00 38.16 202 LEU A CA 1
ATOM 1451 C C . LEU A 1 202 ? 31.641 -7.404 -31.227 1.00 38.16 202 LEU A C 1
ATOM 1453 O O . LEU A 1 202 ? 31.861 -8.383 -31.946 1.00 38.16 202 LEU A O 1
ATOM 1457 N N . PRO A 1 203 ? 31.881 -6.149 -31.655 1.00 38.69 203 PRO A N 1
ATOM 1458 C CA . PRO A 1 203 ? 32.734 -5.906 -32.803 1.00 38.69 203 PRO A CA 1
ATOM 1459 C C . PRO A 1 203 ? 34.114 -6.480 -32.479 1.00 38.69 203 PRO A C 1
ATOM 1461 O O . PRO A 1 203 ? 34.715 -6.161 -31.451 1.00 38.69 203 PRO A O 1
ATOM 1464 N N . ARG A 1 204 ? 34.591 -7.373 -33.349 1.00 43.22 204 ARG A N 1
ATOM 1465 C CA . ARG A 1 204 ? 35.968 -7.866 -33.328 1.00 43.22 204 ARG A CA 1
ATOM 1466 C C . ARG A 1 204 ? 36.905 -6.663 -33.367 1.00 43.22 204 ARG A C 1
ATOM 1468 O O . ARG A 1 204 ? 36.709 -5.762 -34.176 1.00 43.22 204 ARG A O 1
ATOM 1475 N N . GLY A 1 205 ? 37.891 -6.674 -32.474 1.00 42.53 205 GLY A N 1
ATOM 1476 C CA . GLY A 1 205 ? 38.895 -5.630 -32.385 1.00 42.53 205 GLY A CA 1
ATOM 1477 C C . GLY A 1 205 ? 39.576 -5.385 -33.725 1.00 42.53 205 GLY A C 1
ATOM 1478 O O . GLY A 1 205 ? 39.958 -6.331 -34.415 1.00 42.53 205 GLY A O 1
ATOM 1479 N N . ASP A 1 206 ? 39.755 -4.111 -34.051 1.00 38.34 206 ASP A N 1
ATOM 1480 C CA . ASP A 1 206 ? 40.752 -3.702 -35.023 1.00 38.34 206 ASP A CA 1
ATOM 1481 C C . ASP A 1 206 ? 42.022 -3.334 -34.255 1.00 38.34 206 ASP A C 1
ATOM 1483 O O . ASP A 1 206 ? 42.192 -2.232 -33.736 1.00 38.34 206 ASP A O 1
ATOM 1487 N N . ALA A 1 207 ? 42.888 -4.330 -34.102 1.00 46.12 207 ALA A N 1
ATOM 1488 C CA . ALA A 1 207 ? 44.290 -4.096 -33.839 1.00 46.12 207 ALA A CA 1
ATOM 1489 C C . ALA A 1 207 ? 44.955 -3.813 -35.188 1.00 46.12 207 ALA A C 1
ATOM 1491 O O . ALA A 1 207 ? 45.310 -4.762 -35.893 1.00 46.12 207 ALA A O 1
ATOM 1492 N N . ARG A 1 208 ? 45.139 -2.533 -35.540 1.00 44.44 208 ARG A N 1
ATOM 1493 C CA . ARG A 1 208 ? 46.167 -2.104 -36.498 1.00 44.44 208 ARG A CA 1
ATOM 1494 C C . ARG A 1 208 ? 46.369 -0.581 -36.529 1.00 44.44 208 ARG A C 1
ATOM 1496 O O . ARG A 1 208 ? 45.453 0.159 -36.860 1.00 44.44 208 ARG A O 1
ATOM 1503 N N . ARG A 1 209 ? 47.657 -0.237 -36.388 1.00 42.34 209 ARG A N 1
ATOM 1504 C CA . ARG A 1 209 ? 48.371 1.033 -36.632 1.00 42.34 209 ARG A CA 1
ATOM 1505 C C . ARG A 1 209 ? 48.470 2.001 -35.462 1.00 42.34 209 ARG A C 1
ATOM 1507 O O . ARG A 1 209 ? 47.438 2.542 -35.029 1.00 42.34 209 ARG A O 1
#

pLDDT: mean 73.09, std 17.12, range [37.03, 95.12]

Mean predicted aligned error: 12.25 Å

Organism: NCBI:txid2730920

Radius of gyration: 20.24 Å; Cα contacts (8 Å, |Δi|>4): 215; chains: 1; bounding box: 69×39×57 Å

Solvent-accessible surface area (backbone atoms only — not comparable to full-atom values): 11301 Å² total; per-residue (Å²): 112,59,67,60,33,38,50,67,24,27,63,85,50,47,49,57,44,51,50,51,50,41,53,49,28,49,74,68,66,36,54,64,55,31,49,20,48,50,51,20,50,50,50,31,53,49,51,52,49,51,49,36,48,51,25,61,68,65,71,40,55,46,75,92,62,59,31,59,50,56,31,62,41,23,18,50,33,27,29,52,42,44,43,46,27,56,44,50,26,34,95,48,59,68,69,58,29,49,53,36,45,51,52,33,51,52,51,36,47,48,21,29,51,33,40,36,75,65,74,77,38,42,67,59,12,31,52,50,8,37,52,45,4,51,52,19,28,50,49,23,52,63,56,34,72,80,56,92,67,77,46,54,70,64,64,67,53,52,51,50,48,52,50,45,49,48,58,48,74,77,38,90,72,70,61,71,69,58,53,63,56,53,56,55,56,54,59,74,70,52,91,68,78,81,92,83,76,79,89,81,80,72,83,77,82,82,88,79,136

Secondary structure (DSSP, 8-state):
-HHHHHHHT-HHHHHHHHHHHHHHHHHTT-HHHHHHHHHHHHHHHHHHHHHHHHHHHTT--BTTTTBSS--HHHHHHHHHHHHHHHHHTTTS-HHHHHHHHHHHHHHHHHHHHHHHTTTSS-HHHHHHHHHHHHHHHHHHHHHHTT--PPPPPHHHHHHHHHHHHHHHHTS---THHHHHHHHHHHHTT---S---SGGG--PPP----